Protein AF-0000000080271877 (afdb_homodimer)

InterPro domains:
  IPR003718 OsmC/Ohr conserved domain [PF02566] (37-135)
  IPR015946 K homology domain-like, alpha/beta [G3DSA:3.30.300.20] (6-140)
  IPR036102 OsmC/Ohr superfamily [SSF82784] (14-139)

Radius of gyration: 18.46 Å; Cα contacts (8 Å, |Δi|>4): 666; chains: 2; bounding box: 32×58×40 Å

pLDDT: mean 88.59, std 10.62, range [36.5, 98.06]

Sequence (280 aa):
MINNLTVTADLINDEVKFSAISRDNNNVFINAIQPLGEADGYTPLELFLMSLATCSGMTLVLLLRKMNKNVSGLNVSASGERKETLPKYFKSIHLKFELTSNDVHADDIEKVIKNMEEYSCPIWNMVKNNVDISSEYKINMINNLTVTADLINDEVKFSAISRDNNNVFINAIQPLGEADGYTPLELFLMSLATCSGMTLVLLLRKMNKNVSGLNVSASGERKETLPKYFKSIHLKFELTSNDVHADDIEKVIKNMEEYSCPIWNMVKNNVDISSEYKIN

Foldseek 3Di:
DCPDFDKDWDQDDDLRKIWIDGDPDDTFIEGDPPPSGPRPGHHPLRVLQVLQQVLLVVQLCVQCVVVVFDWPDKDKDKDFDFDPDPPTDGQEMEIEIETEGDPDDPVSSVVSSVCCCVPGRVSNVVCPPVYHYYYDYHYD/DCPDFDKDWDQDDDLRKIWIDGDPDHTFIEGDPPPSGPRPGHHPLRVLQVLQQVLLVVQLCVVCVVVVFDWPDKDKDKDFDFDPDPVTDGQEMEIEIETEGDPDDPVSSVVSNVCCCVPGRVSNVVCPPVYHYYYDYHYD

Nearest PDB structures (foldseek):
  2e8c-assembly1_A  TM=8.638E-01  e=3.156E-13  Aquifex aeolicus VF5
  1ml8-assembly1_A-2  TM=9.125E-01  e=6.614E-12  Escherichia coli
  2onf-assembly1_B  TM=8.782E-01  e=1.299E-10  Thermoplasma acidophilum
  1vla-assembly1_A  TM=8.188E-01  e=2.326E-10  Thermotoga maritima MSB8
  2d7v-assembly1_B  TM=8.467E-01  e=5.918E-09  Vibrio cholerae O1 biovar El Tor str. N16961

Secondary structure (DSSP, 8-state):
---EEEEEEEE-STT--EEEE-TTPPPEEE-PPTTTS---SB-HHHHHHHHHHHHHHHHHHHHHHHTT----EEEEEEEEEE-SSSS-SEEEEEEEEEEE-SS--HHHHHHHHHHIIIII-HHHHHHBTTBEEEEEEEE-/---EEEEEEEE-STT--EEEE-TTPPPEEE-PPTTT----SB-HHHHHHHHHHHHHHHHHHHHHHHTT----EEEEEEEEEE-SSSS-SEEEEEEEEEEE-SS--HHHHHHHHHHIIIII-HHHHHHBTTBEEEEEEEE-

Solvent-accessible surface area (backbone atoms only — not comparable to full-atom values): 14198 Å² total; per-residue (Å²): 126,83,50,62,50,62,28,40,29,32,53,72,51,91,53,50,29,31,44,28,40,45,89,90,46,74,72,45,49,30,16,34,51,74,90,60,20,86,44,63,50,38,34,38,68,52,36,34,41,42,15,41,30,43,36,47,46,43,42,49,52,52,52,40,41,72,71,72,34,55,74,81,37,42,38,25,36,25,36,34,36,44,38,91,50,88,47,60,23,53,51,31,35,42,36,38,38,42,34,30,38,88,67,65,48,70,68,58,55,51,53,49,51,52,42,26,62,74,42,62,17,37,62,56,50,37,24,55,94,56,34,50,72,47,74,50,74,45,79,80,126,85,53,62,48,61,30,40,28,32,53,73,51,90,55,48,28,30,45,28,41,45,90,91,46,75,72,45,49,30,17,33,50,73,89,60,20,84,44,64,52,38,35,37,68,53,36,34,41,42,16,42,30,44,36,47,46,44,42,49,52,52,53,40,40,73,71,73,35,55,76,81,37,40,40,25,36,25,37,33,35,45,40,92,52,88,47,58,22,52,51,30,36,41,36,38,38,41,34,30,37,90,67,66,46,71,69,57,54,50,52,49,53,52,41,26,63,72,41,61,17,36,65,54,49,37,25,56,94,56,33,52,73,46,74,50,76,44,79,78

Organism: NCBI:txid1552

Structure (mmCIF, N/CA/C/O backbone):
data_AF-0000000080271877-model_v1
#
loop_
_entity.id
_entity.type
_entity.pdbx_description
1 polymer 'Osmotically inducible protein OsmC'
#
loop_
_atom_site.group_PDB
_atom_site.id
_atom_site.type_symbol
_atom_site.label_atom_id
_atom_site.label_alt_id
_atom_site.label_comp_id
_atom_site.label_asym_id
_atom_site.label_entity_id
_atom_site.label_seq_id
_atom_site.pdbx_PDB_ins_code
_atom_site.Cartn_x
_atom_site.Cartn_y
_atom_site.Cartn_z
_atom_site.occupancy
_atom_site.B_iso_or_equiv
_atom_site.auth_seq_id
_atom_site.auth_comp_id
_atom_site.auth_asym_id
_atom_site.auth_atom_id
_atom_site.pdbx_PDB_model_num
ATOM 1 N N . MET A 1 1 ? 1.418 15.508 -16.391 1 36.75 1 MET A N 1
ATOM 2 C CA . MET A 1 1 ? 1.776 14.836 -15.148 1 36.75 1 MET A CA 1
ATOM 3 C C . MET A 1 1 ? 1.547 13.328 -15.258 1 36.75 1 MET A C 1
ATOM 5 O O . MET A 1 1 ? 0.529 12.891 -15.797 1 36.75 1 MET A O 1
ATOM 9 N N . ILE A 1 2 ? 2.414 12.453 -15.344 1 47.72 2 ILE A N 1
ATOM 10 C CA . ILE A 1 2 ? 2.406 11.078 -15.82 1 47.72 2 ILE A CA 1
ATOM 11 C C . ILE A 1 2 ? 1.372 10.266 -15.047 1 47.72 2 ILE A C 1
ATOM 13 O O . ILE A 1 2 ? 1.48 10.109 -13.828 1 47.72 2 ILE A O 1
ATOM 17 N N . ASN A 1 3 ? 0.158 10.266 -15.531 1 65.5 3 ASN A N 1
ATOM 18 C CA . ASN A 1 3 ? -1.102 9.734 -15.023 1 65.5 3 ASN A CA 1
ATOM 19 C C . ASN A 1 3 ? -1.024 8.227 -14.797 1 65.5 3 ASN A C 1
ATOM 21 O O . ASN A 1 3 ? -1.943 7.629 -14.234 1 65.5 3 ASN A O 1
ATOM 25 N N . ASN A 1 4 ? 0.179 7.754 -15.344 1 75.69 4 ASN A N 1
ATOM 26 C CA . ASN A 1 4 ? 0.296 6.305 -15.195 1 75.69 4 ASN A CA 1
ATOM 27 C C . ASN A 1 4 ? 1.557 5.922 -14.43 1 75.69 4 ASN A C 1
ATOM 29 O O . ASN A 1 4 ? 2.646 6.41 -14.727 1 75.69 4 ASN A O 1
ATOM 33 N N . LEU A 1 5 ? 1.398 5.203 -13.32 1 85.69 5 LEU A N 1
ATOM 34 C CA . LEU A 1 5 ? 2.523 4.684 -12.547 1 85.69 5 LEU A CA 1
ATOM 35 C C . LEU A 1 5 ? 2.641 3.172 -12.711 1 85.69 5 LEU A C 1
ATOM 37 O O . LEU A 1 5 ? 1.629 2.465 -12.75 1 85.69 5 LEU A O 1
ATOM 41 N N . THR A 1 6 ? 3.895 2.742 -12.938 1 86.56 6 THR A N 1
ATOM 42 C CA . THR A 1 6 ? 4.113 1.306 -13.07 1 86.56 6 THR A CA 1
ATOM 43 C C . THR A 1 6 ? 5.23 0.84 -12.141 1 86.56 6 THR A C 1
ATOM 45 O O . THR A 1 6 ? 6.254 1.514 -12.008 1 86.56 6 THR A O 1
ATOM 48 N N . VAL A 1 7 ? 4.992 -0.339 -11.516 1 90.06 7 VAL A N 1
ATOM 49 C CA . VAL A 1 7 ? 6.016 -0.992 -10.711 1 90.06 7 VAL A CA 1
ATOM 50 C C . VAL A 1 7 ? 6.145 -2.457 -11.125 1 90.06 7 VAL A C 1
ATOM 52 O O . VAL A 1 7 ? 5.25 -3.008 -11.766 1 90.06 7 VAL A O 1
ATOM 55 N N . THR A 1 8 ? 7.289 -2.973 -10.836 1 91.38 8 THR A N 1
ATOM 56 C CA . THR A 1 8 ? 7.516 -4.387 -11.117 1 91.38 8 THR A CA 1
ATOM 57 C C . THR A 1 8 ? 8.078 -5.102 -9.891 1 91.38 8 THR A C 1
ATOM 59 O O . THR A 1 8 ? 8.797 -4.5 -9.094 1 91.38 8 THR A O 1
ATOM 62 N N . ALA A 1 9 ? 7.68 -6.375 -9.766 1 92.56 9 ALA A N 1
ATOM 63 C CA . ALA A 1 9 ? 8.172 -7.242 -8.695 1 92.56 9 ALA A CA 1
ATOM 64 C C . ALA A 1 9 ? 8.555 -8.617 -9.234 1 92.56 9 ALA A C 1
ATOM 66 O O . ALA A 1 9 ? 7.809 -9.211 -10.016 1 92.56 9 ALA A O 1
ATOM 67 N N . ASP A 1 10 ? 9.695 -9.078 -8.844 1 91.12 10 ASP A N 1
ATOM 68 C CA . ASP A 1 10 ? 10.203 -10.367 -9.305 1 91.12 10 ASP A CA 1
ATOM 69 C C . ASP A 1 10 ? 10.383 -11.328 -8.133 1 91.12 10 ASP A C 1
ATOM 71 O O . ASP A 1 10 ? 10.945 -10.961 -7.098 1 91.12 10 ASP A O 1
ATOM 75 N N . LEU A 1 11 ? 9.914 -12.5 -8.32 1 89.44 11 LEU A N 1
ATOM 76 C CA . LEU A 1 11 ? 10.266 -13.586 -7.398 1 89.44 11 LEU A CA 1
ATOM 77 C C . LEU A 1 11 ? 11.75 -13.914 -7.488 1 89.44 11 LEU A C 1
ATOM 79 O O . LEU A 1 11 ? 12.258 -14.227 -8.57 1 89.44 11 LEU A O 1
ATOM 83 N N . ILE A 1 12 ? 12.398 -13.969 -6.387 1 85.44 12 ILE A N 1
ATOM 84 C CA . ILE A 1 12 ? 13.852 -14.062 -6.52 1 85.44 12 ILE A CA 1
ATOM 85 C C . ILE A 1 12 ? 14.359 -15.305 -5.805 1 85.44 12 ILE A C 1
ATOM 87 O O . ILE A 1 12 ? 15.562 -15.578 -5.797 1 85.44 12 ILE A O 1
ATOM 91 N N . ASN A 1 13 ? 13.586 -15.977 -5.137 1 75.62 13 ASN A N 1
ATOM 92 C CA . ASN A 1 13 ? 13.977 -17.25 -4.559 1 75.62 13 ASN A CA 1
ATOM 93 C C . ASN A 1 13 ? 12.781 -18.172 -4.355 1 75.62 13 ASN A C 1
ATOM 95 O O . ASN A 1 13 ? 11.648 -17.812 -4.68 1 75.62 13 ASN A O 1
ATOM 99 N N . ASP A 1 14 ? 13.023 -19.281 -3.795 1 70.38 14 ASP 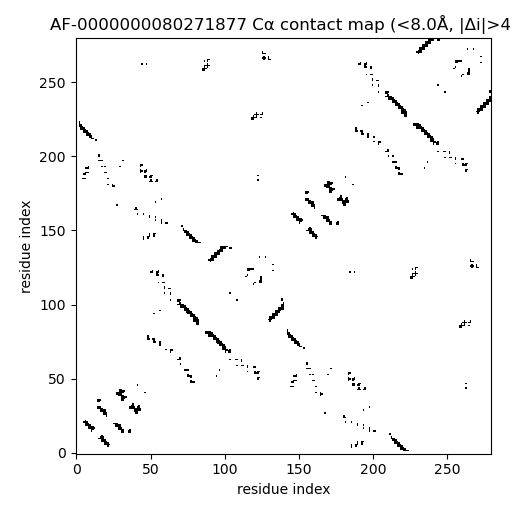A N 1
ATOM 100 C CA . ASP A 1 14 ? 11.977 -20.297 -3.656 1 70.38 14 ASP A CA 1
ATOM 101 C C . ASP A 1 14 ? 11.094 -20 -2.441 1 70.38 14 ASP A C 1
ATOM 103 O O . ASP A 1 14 ? 9.984 -20.516 -2.34 1 70.38 14 ASP A O 1
ATOM 107 N N . GLU A 1 15 ? 11.57 -19.203 -1.538 1 71.19 15 GLU A N 1
ATOM 108 C CA . GLU A 1 15 ? 10.812 -18.938 -0.318 1 71.19 15 GLU A CA 1
ATOM 109 C C . GLU A 1 15 ? 9.758 -17.875 -0.549 1 71.19 15 GLU A C 1
ATOM 111 O O . GLU A 1 15 ? 9.117 -17.406 0.397 1 71.19 15 GLU A O 1
ATOM 116 N N . VAL A 1 16 ? 9.609 -17.375 -1.761 1 79.75 16 VAL A N 1
ATOM 117 C CA . VAL A 1 16 ? 8.602 -16.406 -2.172 1 79.75 16 VAL A CA 1
ATOM 118 C C . VAL A 1 16 ? 9.039 -15 -1.785 1 79.75 16 VAL A C 1
ATOM 120 O O . VAL A 1 16 ? 8.273 -14.242 -1.179 1 79.75 16 VAL A O 1
ATOM 123 N N . LYS A 1 17 ? 10.281 -14.875 -1.878 1 86.44 17 LYS A N 1
ATOM 124 C CA . LYS A 1 17 ? 10.844 -13.539 -1.712 1 86.44 17 LYS A CA 1
ATOM 125 C C . LYS A 1 17 ? 10.781 -12.75 -3.018 1 86.44 17 LYS A C 1
ATOM 127 O O . LYS A 1 17 ? 11.062 -13.289 -4.09 1 86.44 17 LYS A O 1
ATOM 132 N N . PHE A 1 18 ? 10.367 -11.508 -2.883 1 89.62 18 PHE A N 1
ATOM 133 C CA . PHE A 1 18 ? 10.242 -10.656 -4.059 1 89.62 18 PHE A CA 1
ATOM 134 C C . PHE A 1 18 ? 11.211 -9.484 -3.98 1 89.62 18 PHE A C 1
ATOM 136 O O . PHE A 1 18 ? 11.523 -9 -2.889 1 89.62 18 PHE A O 1
ATOM 143 N N . SER A 1 19 ? 11.727 -9.125 -5.105 1 89.5 19 SER A N 1
ATOM 144 C CA . SER A 1 19 ? 12.383 -7.836 -5.297 1 89.5 19 SER A CA 1
ATOM 145 C C . SER A 1 19 ? 11.523 -6.895 -6.133 1 89.5 19 SER A C 1
ATOM 147 O O . SER A 1 19 ? 11.156 -7.219 -7.266 1 89.5 19 SER A O 1
ATOM 149 N N . ALA A 1 20 ? 11.133 -5.773 -5.574 1 87.19 20 ALA A N 1
ATOM 150 C CA . ALA A 1 20 ? 10.266 -4.824 -6.27 1 87.19 20 ALA A CA 1
ATOM 151 C C . ALA A 1 20 ? 11 -3.518 -6.551 1 87.19 20 ALA A C 1
ATOM 153 O O . ALA A 1 20 ? 11.875 -3.105 -5.781 1 87.19 20 ALA A O 1
ATOM 154 N N . ILE A 1 21 ? 10.609 -2.91 -7.738 1 81.75 21 ILE A N 1
ATOM 155 C CA . ILE A 1 21 ? 11.305 -1.688 -8.133 1 81.75 21 ILE A CA 1
ATOM 156 C C . ILE A 1 21 ? 10.344 -0.775 -8.898 1 81.75 21 ILE A C 1
ATOM 158 O O . ILE A 1 21 ? 9.414 -1.249 -9.547 1 81.75 21 ILE A O 1
ATOM 162 N N . SER A 1 22 ? 10.539 0.485 -8.773 1 81.81 22 SER A N 1
ATOM 163 C CA . SER A 1 22 ? 9.914 1.537 -9.57 1 81.81 22 SER A CA 1
ATOM 164 C C . SER A 1 22 ? 10.953 2.555 -10.039 1 81.81 22 SER A C 1
ATOM 166 O O . SER A 1 22 ? 11.797 2.992 -9.266 1 81.81 22 SER A O 1
ATOM 168 N N . ARG A 1 23 ? 10.867 2.896 -11.336 1 79.88 23 ARG A N 1
ATOM 169 C CA . ARG A 1 23 ? 11.797 3.852 -11.938 1 79.88 23 ARG A CA 1
ATOM 170 C C . ARG A 1 23 ? 13.242 3.469 -11.641 1 79.88 23 ARG A C 1
ATOM 172 O O . ARG A 1 23 ? 13.68 2.371 -11.992 1 79.88 23 ARG A O 1
ATOM 179 N N . ASP A 1 24 ? 14.016 4.324 -11.266 1 75.25 24 ASP A N 1
ATOM 180 C CA . ASP A 1 24 ? 15.438 4.074 -11.039 1 75.25 24 ASP A CA 1
ATOM 181 C C . ASP A 1 24 ? 15.75 4.008 -9.547 1 75.25 24 ASP A C 1
ATOM 183 O O . ASP A 1 24 ? 16.906 4.195 -9.141 1 75.25 24 ASP A O 1
ATOM 187 N N . ASN A 1 25 ? 14.75 3.602 -8.727 1 80.88 25 ASN A N 1
ATOM 188 C CA . ASN A 1 25 ? 14.945 3.518 -7.285 1 80.88 25 ASN A CA 1
ATOM 189 C C . ASN A 1 25 ? 15.641 2.219 -6.887 1 80.88 25 ASN A C 1
ATOM 191 O O . ASN A 1 25 ? 15.82 1.328 -7.719 1 80.88 25 ASN A O 1
ATOM 195 N N . ASN A 1 26 ? 16.062 2.203 -5.629 1 79.94 26 ASN A N 1
ATOM 196 C CA . ASN A 1 26 ? 16.625 0.96 -5.109 1 79.94 26 ASN A CA 1
ATOM 197 C C . ASN A 1 26 ? 15.555 -0.112 -4.938 1 79.94 26 ASN A C 1
ATOM 199 O O . ASN A 1 26 ? 14.391 0.204 -4.691 1 79.94 26 ASN A O 1
ATOM 203 N N . ASN A 1 27 ? 16 -1.316 -4.953 1 85.31 27 ASN A N 1
ATOM 204 C CA . ASN A 1 27 ? 15.078 -2.428 -4.762 1 85.31 27 ASN A CA 1
ATOM 205 C C . ASN A 1 27 ? 14.57 -2.492 -3.322 1 85.31 27 ASN A C 1
ATOM 207 O O . ASN A 1 27 ? 15.328 -2.246 -2.381 1 85.31 27 ASN A O 1
ATOM 211 N N . VAL A 1 28 ? 13.352 -2.785 -3.234 1 87.25 28 VAL A N 1
ATOM 212 C CA . VAL A 1 28 ? 12.766 -3.148 -1.949 1 87.25 28 VAL A CA 1
ATOM 213 C C . VAL A 1 28 ? 12.5 -4.652 -1.907 1 87.25 28 VAL A C 1
ATOM 215 O O . VAL A 1 28 ? 11.906 -5.211 -2.834 1 87.25 28 VAL A O 1
ATOM 218 N N . PHE A 1 29 ? 12.969 -5.281 -0.869 1 86.75 29 PHE A N 1
ATOM 219 C CA . PHE A 1 29 ? 12.781 -6.719 -0.736 1 86.75 29 PHE A CA 1
ATOM 220 C C . PHE A 1 29 ? 11.57 -7.027 0.142 1 86.75 29 PHE A C 1
ATOM 222 O O . PHE A 1 29 ? 11.391 -6.41 1.193 1 86.75 29 PHE A O 1
ATOM 229 N N . ILE A 1 30 ? 10.805 -7.93 -0.371 1 87.31 30 ILE A N 1
ATOM 230 C CA . ILE A 1 30 ? 9.562 -8.312 0.292 1 87.31 30 ILE A CA 1
ATOM 231 C C . ILE A 1 30 ? 9.531 -9.82 0.507 1 87.31 30 ILE A C 1
ATOM 233 O O . ILE A 1 30 ? 9.836 -10.594 -0.409 1 87.31 30 ILE A O 1
ATOM 237 N N . ASN A 1 31 ? 9.227 -10.172 1.695 1 82.44 31 ASN A N 1
ATOM 238 C CA . ASN A 1 31 ? 9.234 -11.586 2.045 1 82.44 31 ASN A CA 1
ATOM 239 C C . ASN A 1 31 ? 8.062 -11.953 2.943 1 82.44 31 ASN A C 1
ATOM 241 O O . ASN A 1 31 ? 7.492 -11.086 3.613 1 82.44 31 ASN A O 1
ATOM 245 N N . ALA A 1 32 ? 7.691 -13.156 2.854 1 74.06 32 ALA A N 1
ATOM 246 C CA . ALA A 1 32 ? 6.688 -13.68 3.777 1 74.06 32 ALA A CA 1
ATOM 247 C C . ALA A 1 32 ? 7.285 -13.914 5.164 1 74.06 32 ALA A C 1
ATOM 249 O O . ALA A 1 32 ? 8.508 -13.898 5.328 1 74.06 32 ALA A O 1
ATOM 250 N N . ILE A 1 33 ? 6.348 -13.953 6.137 1 67.56 33 ILE A N 1
ATOM 251 C CA . ILE A 1 33 ? 6.805 -14.273 7.484 1 67.56 33 ILE A CA 1
ATOM 252 C C . ILE A 1 33 ? 6.828 -15.789 7.676 1 67.56 33 ILE A C 1
ATOM 254 O O . ILE A 1 33 ? 6.289 -16.531 6.852 1 67.56 33 ILE A O 1
ATOM 258 N N . GLN A 1 34 ? 7.527 -16.203 8.68 1 64.31 34 GLN A N 1
ATOM 259 C CA . GLN A 1 34 ? 7.492 -17.625 9.023 1 64.31 34 GLN A CA 1
ATOM 260 C C . GLN A 1 34 ? 6.055 -18.109 9.195 1 64.31 34 GLN A C 1
ATOM 262 O O . GLN A 1 34 ? 5.199 -17.375 9.688 1 64.31 34 GLN A O 1
ATOM 267 N N . PRO A 1 35 ? 5.902 -19.266 8.695 1 62.81 35 PRO A N 1
ATOM 268 C CA . PRO A 1 35 ? 6.789 -20.297 8.172 1 62.81 35 PRO A CA 1
ATOM 269 C C . PRO A 1 35 ? 7 -20.203 6.664 1 62.81 35 PRO A C 1
ATOM 271 O O . PRO A 1 35 ? 7.809 -20.953 6.098 1 62.81 35 PRO A O 1
ATOM 274 N N . LEU A 1 36 ? 6.387 -19.344 6.109 1 66.94 36 LEU A N 1
ATOM 275 C CA . LEU A 1 36 ? 6.43 -19.312 4.652 1 66.94 36 LEU A CA 1
ATOM 276 C C . LEU A 1 36 ? 7.719 -18.656 4.16 1 66.94 36 LEU A C 1
ATOM 278 O O . LEU A 1 36 ? 8.172 -18.922 3.047 1 66.94 36 LEU A O 1
ATOM 282 N N . GLY A 1 37 ? 8.305 -17.844 5.105 1 66.88 37 GLY A N 1
ATOM 283 C CA . GLY A 1 37 ? 9.539 -17.141 4.789 1 66.88 37 GLY A CA 1
ATOM 284 C C . GLY A 1 37 ? 10.328 -16.719 6.02 1 66.88 37 GLY A C 1
ATOM 285 O O . GLY A 1 37 ? 9.844 -16.875 7.145 1 66.88 37 GLY A O 1
ATOM 286 N N . GLU A 1 38 ? 11.555 -16.234 5.859 1 68.62 38 GLU A N 1
ATOM 287 C CA . GLU A 1 38 ? 12.461 -15.867 6.949 1 68.62 38 GLU A CA 1
ATOM 288 C C . GLU A 1 38 ? 12.258 -14.414 7.371 1 68.62 38 GLU A C 1
ATOM 290 O O . GLU A 1 38 ? 13.094 -13.844 8.078 1 68.62 38 GLU A O 1
ATOM 295 N N . ALA A 1 39 ? 11.227 -13.883 6.926 1 65.19 39 ALA A N 1
ATOM 296 C CA . ALA A 1 39 ? 10.875 -12.508 7.273 1 65.19 39 ALA A CA 1
ATOM 297 C C . ALA A 1 39 ? 12.023 -11.555 6.957 1 65.19 39 ALA A C 1
ATOM 299 O O . ALA A 1 39 ? 12.258 -10.586 7.688 1 65.19 39 ALA A O 1
ATOM 300 N N . ASP A 1 40 ? 12.844 -11.914 5.977 1 76.81 40 ASP A N 1
ATOM 301 C CA . ASP A 1 40 ? 13.891 -11.016 5.5 1 76.81 40 ASP A CA 1
ATOM 302 C C . ASP A 1 40 ? 13.312 -9.961 4.555 1 76.81 40 ASP A C 1
ATOM 304 O O . ASP A 1 40 ? 12.953 -10.273 3.416 1 76.81 40 ASP A O 1
ATOM 308 N N . GLY A 1 41 ? 13.141 -8.789 5.113 1 81.56 41 GLY A N 1
ATOM 309 C CA . GLY A 1 41 ? 12.555 -7.695 4.352 1 81.56 41 GLY A CA 1
ATOM 310 C C . GLY A 1 41 ? 11.172 -7.309 4.84 1 81.56 41 GLY A C 1
ATOM 311 O O . GLY A 1 41 ? 10.805 -7.598 5.98 1 81.56 41 GLY A O 1
ATOM 312 N N . TYR A 1 42 ? 10.484 -6.609 3.99 1 88.56 42 TYR A N 1
ATOM 313 C CA . TYR A 1 42 ? 9.133 -6.176 4.328 1 88.56 42 TYR A CA 1
ATOM 314 C C . TYR A 1 42 ? 8.102 -7.219 3.896 1 88.56 42 TYR A C 1
ATOM 316 O O . TYR A 1 42 ? 8.344 -7.984 2.959 1 88.56 42 TYR A O 1
ATOM 324 N N . THR A 1 43 ? 7.062 -7.344 4.582 1 88.56 43 THR A N 1
ATOM 325 C CA . THR A 1 43 ? 5.887 -8.023 4.039 1 88.56 43 THR A CA 1
ATOM 326 C C . THR A 1 43 ? 5.047 -7.059 3.203 1 88.56 43 THR A C 1
ATOM 328 O O . THR A 1 43 ? 5.152 -5.84 3.357 1 88.56 43 THR A O 1
ATOM 331 N N . PRO A 1 44 ? 4.277 -7.617 2.305 1 92.06 44 PRO A N 1
ATOM 332 C CA . PRO A 1 44 ? 3.41 -6.734 1.521 1 92.06 44 PRO A CA 1
ATOM 333 C C . PRO A 1 44 ? 2.521 -5.855 2.395 1 92.06 44 PRO A C 1
ATOM 335 O O . PRO A 1 44 ? 2.314 -4.676 2.084 1 92.06 44 PRO A O 1
ATOM 338 N N . LEU A 1 45 ? 2.043 -6.371 3.492 1 91.19 45 LEU A N 1
ATOM 339 C CA . LEU A 1 45 ? 1.159 -5.629 4.383 1 91.19 45 LEU A CA 1
ATOM 340 C C . LEU A 1 45 ? 1.918 -4.512 5.094 1 91.19 45 LEU A C 1
ATOM 342 O O . LEU A 1 45 ? 1.364 -3.439 5.344 1 91.19 45 LEU A O 1
ATOM 346 N N . GLU A 1 46 ? 3.137 -4.727 5.422 1 90.69 46 GLU A N 1
ATOM 347 C CA . GLU A 1 46 ? 3.975 -3.664 5.969 1 90.69 46 GLU A CA 1
ATOM 348 C C . GLU A 1 46 ? 4.18 -2.541 4.957 1 90.69 46 GLU A C 1
ATOM 350 O O . GLU A 1 46 ? 4.133 -1.361 5.312 1 90.69 46 GLU A O 1
ATOM 355 N N . LEU A 1 47 ? 4.48 -2.914 3.711 1 92.81 47 LEU A N 1
ATOM 356 C CA . LEU A 1 47 ? 4.637 -1.921 2.652 1 92.81 47 LEU A CA 1
ATOM 357 C C . LEU A 1 47 ? 3.357 -1.11 2.475 1 92.81 47 LEU A C 1
ATOM 359 O O . LEU A 1 47 ? 3.41 0.102 2.258 1 92.81 47 LEU A O 1
ATOM 363 N N . PHE A 1 48 ? 2.266 -1.765 2.586 1 94.06 48 PHE A N 1
ATOM 364 C CA . PHE A 1 48 ? 0.98 -1.081 2.496 1 94.06 48 PHE A CA 1
ATOM 365 C C . PHE A 1 48 ? 0.834 -0.053 3.611 1 94.06 48 PHE A C 1
ATOM 367 O O . PHE A 1 48 ? 0.488 1.103 3.357 1 94.06 48 PHE A O 1
ATOM 374 N N . LEU A 1 49 ? 1.067 -0.479 4.824 1 94.56 49 LEU A N 1
ATOM 375 C CA . LEU A 1 49 ? 0.979 0.436 5.957 1 94.56 49 LEU A CA 1
ATOM 376 C C . LEU A 1 49 ? 1.929 1.615 5.777 1 94.56 49 LEU A C 1
ATOM 378 O O . LEU A 1 49 ? 1.585 2.752 6.113 1 94.56 49 LEU A O 1
ATOM 382 N N . MET A 1 50 ? 3.123 1.353 5.281 1 94 50 MET A N 1
ATOM 383 C CA . MET A 1 50 ? 4.09 2.42 5.039 1 94 50 MET A CA 1
ATOM 384 C C . MET A 1 50 ? 3.568 3.396 3.99 1 94 50 MET A C 1
ATOM 386 O O . MET A 1 50 ? 3.746 4.609 4.121 1 94 50 MET A O 1
ATOM 390 N N . SER A 1 51 ? 2.992 2.818 2.928 1 95 51 SER A N 1
ATOM 391 C CA . SER A 1 51 ? 2.406 3.662 1.891 1 95 51 SER A CA 1
ATOM 392 C C . SER A 1 51 ? 1.318 4.56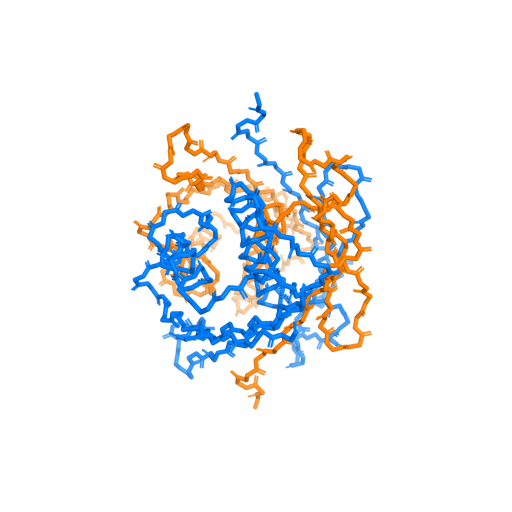2 2.461 1 95 51 SER A C 1
ATOM 394 O O . SER A 1 51 ? 1.282 5.762 2.172 1 95 51 SER A O 1
ATOM 396 N N . LEU A 1 52 ? 0.46 4.031 3.297 1 95.81 52 LEU A N 1
ATOM 397 C CA . LEU A 1 52 ? -0.614 4.797 3.918 1 95.81 52 LEU A CA 1
ATOM 398 C C . LEU A 1 52 ? -0.053 5.852 4.867 1 95.81 52 LEU A C 1
ATOM 400 O O . LEU A 1 52 ? -0.483 7.008 4.844 1 95.81 52 LEU A O 1
ATOM 404 N N . ALA A 1 53 ? 0.877 5.449 5.707 1 94.88 53 ALA A N 1
ATOM 405 C CA . ALA A 1 53 ? 1.48 6.363 6.672 1 94.88 53 ALA A CA 1
ATOM 406 C C . ALA A 1 53 ? 2.117 7.562 5.973 1 94.88 53 ALA A C 1
ATOM 408 O O . ALA A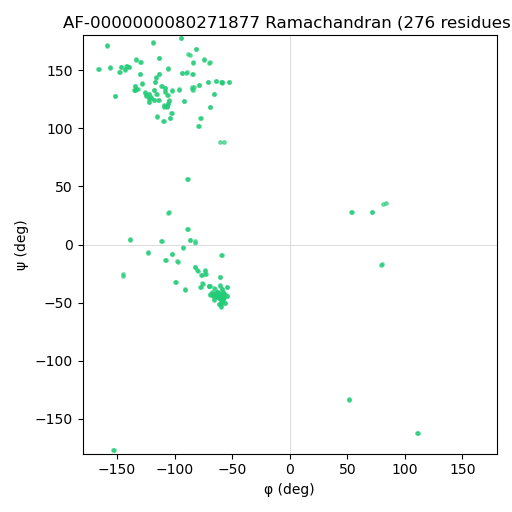 1 53 ? 1.901 8.711 6.371 1 94.88 53 ALA A O 1
ATOM 409 N N . THR A 1 54 ? 2.844 7.312 4.938 1 93.62 54 THR A N 1
ATOM 410 C CA . THR A 1 54 ? 3.564 8.391 4.277 1 93.62 54 THR A CA 1
ATOM 411 C C . THR A 1 54 ? 2.621 9.219 3.408 1 93.62 54 THR A C 1
ATOM 413 O O . THR A 1 54 ? 2.799 10.43 3.27 1 93.62 54 THR A O 1
ATOM 416 N N . CYS A 1 55 ? 1.663 8.594 2.777 1 94.06 55 CYS A N 1
ATOM 417 C CA . CYS A 1 55 ? 0.669 9.336 2.01 1 94.06 55 CYS A CA 1
ATOM 418 C C . CYS A 1 55 ? -0.091 10.312 2.9 1 94.06 55 CYS A C 1
ATOM 420 O O . CYS A 1 55 ? -0.24 11.484 2.555 1 94.06 55 CYS A O 1
ATOM 422 N N . SER A 1 56 ? -0.584 9.773 4.004 1 95.19 56 SER A N 1
ATOM 423 C CA . SER A 1 56 ? -1.327 10.617 4.934 1 95.19 56 SER A CA 1
ATOM 424 C C . SER A 1 56 ? -0.434 11.695 5.531 1 95.19 56 SER A C 1
ATOM 426 O O . SER A 1 56 ? -0.851 12.852 5.668 1 95.19 56 SER A O 1
ATOM 428 N N . GLY A 1 57 ? 0.766 11.336 5.926 1 94.62 57 GLY A N 1
ATOM 429 C CA . GLY A 1 57 ? 1.707 12.312 6.445 1 94.62 57 GLY A CA 1
ATOM 430 C C . GLY A 1 57 ? 2.031 13.414 5.457 1 94.62 57 GLY A C 1
ATOM 431 O O . GLY A 1 57 ? 2.006 14.594 5.801 1 94.62 57 GLY A O 1
ATOM 432 N N . MET A 1 58 ? 2.336 13.008 4.277 1 92.69 58 MET A N 1
ATOM 433 C CA . MET A 1 58 ? 2.662 13.961 3.227 1 92.69 58 MET A CA 1
ATOM 434 C C . MET A 1 58 ? 1.482 14.891 2.953 1 92.69 58 MET A C 1
ATOM 436 O O . MET A 1 58 ? 1.656 16.109 2.844 1 92.69 58 MET A O 1
ATOM 440 N N . THR A 1 59 ? 0.36 14.375 2.832 1 93.56 59 THR A N 1
ATOM 441 C CA . THR A 1 59 ? -0.845 15.156 2.592 1 93.56 59 THR A CA 1
ATOM 442 C C . THR A 1 59 ? -1.09 16.141 3.736 1 93.56 59 THR A C 1
ATOM 444 O O . THR A 1 59 ? -1.415 17.297 3.504 1 93.56 59 THR A O 1
ATOM 447 N N . LEU A 1 60 ? -0.937 15.633 4.914 1 95.31 60 LEU A N 1
ATOM 448 C CA . LEU A 1 60 ? -1.119 16.469 6.09 1 95.31 60 LEU A CA 1
ATOM 449 C C . LEU A 1 60 ? -0.197 17.688 6.039 1 95.31 60 LEU A C 1
ATOM 451 O O . LEU A 1 60 ? -0.647 18.828 6.215 1 95.31 60 LEU A O 1
ATOM 455 N N . VAL A 1 61 ? 1.073 17.469 5.789 1 93.88 61 VAL A N 1
ATOM 456 C CA . VAL A 1 61 ? 2.07 18.547 5.758 1 93.88 61 VAL A CA 1
ATOM 457 C C . VAL A 1 61 ? 1.736 19.531 4.648 1 93.88 61 VAL A C 1
ATOM 459 O O . VAL A 1 61 ? 1.736 20.75 4.871 1 93.88 61 VAL A O 1
ATOM 462 N N . LEU A 1 62 ? 1.395 19 3.5 1 92.19 62 LEU A N 1
ATOM 463 C CA . LEU A 1 62 ? 1.132 19.859 2.344 1 92.19 62 LEU A CA 1
ATOM 464 C C . LEU A 1 62 ? -0.101 20.719 2.576 1 92.19 62 LEU A C 1
ATOM 466 O O . LEU A 1 62 ? -0.096 21.906 2.258 1 92.19 62 LEU A O 1
ATOM 470 N N . LEU A 1 63 ? -1.134 20.172 3.098 1 94.31 63 LEU A N 1
ATOM 471 C CA . LEU A 1 63 ? -2.359 20.922 3.334 1 94.31 63 LEU A CA 1
ATOM 472 C C . LEU A 1 63 ? -2.148 21.969 4.418 1 94.31 63 LEU A C 1
ATOM 474 O O . LEU A 1 63 ? -2.639 23.094 4.305 1 94.31 63 LEU A O 1
ATOM 478 N N . LEU A 1 64 ? -1.451 21.641 5.461 1 95.81 64 LEU A N 1
ATOM 479 C CA . LEU A 1 64 ? -1.163 22.609 6.508 1 95.81 64 LEU A CA 1
ATOM 480 C C . LEU A 1 64 ? -0.331 23.766 5.961 1 95.81 64 LEU A C 1
ATOM 482 O O . LEU A 1 64 ? -0.577 24.938 6.297 1 95.81 64 LEU A O 1
ATOM 486 N N . ARG A 1 65 ? 0.613 23.391 5.145 1 93.06 65 ARG A N 1
ATOM 487 C CA . ARG A 1 65 ? 1.437 24.422 4.527 1 93.06 65 ARG A CA 1
ATOM 488 C C . ARG A 1 65 ? 0.608 25.297 3.59 1 93.06 65 ARG A C 1
ATOM 490 O O . ARG A 1 65 ? 0.824 26.5 3.51 1 93.06 65 ARG A O 1
ATOM 497 N N . LYS A 1 66 ? -0.248 24.719 2.938 1 93.62 66 LYS A N 1
ATOM 498 C CA . LYS A 1 66 ? -1.173 25.469 2.094 1 93.62 66 LYS A CA 1
ATOM 499 C C . LYS A 1 66 ? -2.006 26.453 2.922 1 93.62 66 LYS A C 1
ATOM 501 O O . LYS A 1 66 ? -2.406 27.5 2.43 1 93.62 66 LYS A O 1
ATOM 506 N N . MET A 1 67 ? -2.227 26.156 4.137 1 95.69 67 MET A N 1
ATOM 507 C CA . MET A 1 67 ? -2.945 27 5.078 1 95.69 67 MET A CA 1
ATOM 508 C C . MET A 1 67 ? -1.996 28 5.75 1 95.69 67 MET A C 1
ATOM 510 O O . MET A 1 67 ? -2.352 28.625 6.75 1 95.69 67 MET A O 1
ATOM 514 N N . ASN A 1 68 ? -0.708 27.953 5.273 1 96.19 68 ASN A N 1
ATOM 515 C CA . ASN A 1 68 ? 0.331 28.859 5.742 1 96.19 68 ASN A CA 1
ATOM 516 C C . ASN A 1 68 ? 0.771 28.531 7.164 1 96.19 68 ASN A C 1
ATOM 518 O O . ASN A 1 68 ? 1.055 29.422 7.961 1 96.19 68 ASN A O 1
ATOM 522 N N . LYS A 1 69 ? 0.631 27.281 7.488 1 96.12 69 LYS A N 1
ATOM 523 C CA . LYS A 1 69 ? 1.13 26.828 8.781 1 96.12 69 LYS A CA 1
ATOM 524 C C . LYS A 1 69 ? 2.549 26.281 8.664 1 96.12 69 LYS A C 1
ATOM 526 O O . LYS A 1 69 ? 2.906 25.688 7.641 1 96.12 69 LYS A O 1
ATOM 531 N N . ASN A 1 70 ? 3.277 26.484 9.75 1 93.75 70 ASN A N 1
ATOM 532 C CA . ASN A 1 70 ? 4.648 25.984 9.797 1 93.75 70 ASN A CA 1
ATOM 533 C C . ASN A 1 70 ? 4.715 24.578 10.398 1 93.75 70 ASN A C 1
ATOM 535 O O . ASN A 1 70 ? 4.273 24.375 11.531 1 93.75 70 ASN A O 1
ATOM 539 N N . VAL A 1 71 ? 5.297 23.609 9.641 1 93.5 71 VAL A N 1
ATOM 540 C CA . VAL A 1 71 ? 5.516 22.25 10.109 1 93.5 71 VAL A CA 1
ATOM 541 C C . VAL A 1 71 ? 7.012 21.969 10.195 1 93.5 71 VAL A C 1
ATOM 543 O O . VAL A 1 71 ? 7.691 21.844 9.172 1 93.5 71 VAL A O 1
ATOM 546 N N . SER A 1 72 ? 7.504 21.844 11.391 1 92.88 72 SER A N 1
ATOM 547 C CA . SER A 1 72 ? 8.938 21.625 11.555 1 92.88 72 SER A CA 1
ATOM 548 C C . SER A 1 72 ? 9.266 20.156 11.734 1 92.88 72 SER A C 1
ATOM 550 O O . SER A 1 72 ? 10.43 19.75 11.648 1 92.88 72 SER A O 1
ATOM 552 N N . GLY A 1 73 ? 8.258 19.375 12.023 1 93 73 GLY A N 1
ATOM 553 C CA . GLY A 1 73 ? 8.445 17.953 12.172 1 93 73 GLY A CA 1
ATOM 554 C C . GLY A 1 73 ? 7.148 17.172 12.172 1 93 73 GLY A C 1
ATOM 555 O O . GLY A 1 73 ? 6.117 17.672 12.633 1 93 73 GLY A O 1
ATOM 556 N N . LEU A 1 74 ? 7.266 15.945 11.703 1 94.94 74 LEU A N 1
ATOM 557 C CA . LEU A 1 74 ? 6.113 15.055 11.719 1 94.94 74 LEU A CA 1
ATOM 558 C C . LEU A 1 74 ? 6.559 13.594 11.812 1 94.94 74 LEU A C 1
ATOM 560 O O . LEU A 1 74 ? 7.453 13.164 11.086 1 94.94 74 LEU A O 1
ATOM 564 N N . ASN A 1 75 ? 6.031 12.938 12.711 1 94.31 75 ASN A N 1
ATOM 565 C CA . ASN A 1 75 ? 6.117 11.484 12.82 1 94.31 75 ASN A CA 1
ATOM 566 C C . ASN A 1 75 ? 4.742 10.828 12.672 1 94.31 75 ASN A C 1
ATOM 568 O O . ASN A 1 75 ? 3.766 11.289 13.258 1 94.31 75 ASN A O 1
ATOM 572 N N . VAL A 1 76 ? 4.648 9.852 11.82 1 95.19 76 VAL A N 1
ATOM 573 C CA . VAL A 1 76 ? 3.396 9.133 11.609 1 95.19 76 VAL A CA 1
ATOM 574 C C . VAL A 1 76 ? 3.594 7.652 11.922 1 95.19 76 VAL A C 1
ATOM 576 O O . VAL A 1 76 ? 4.539 7.031 11.438 1 95.19 76 VAL A O 1
ATOM 579 N N . SER A 1 77 ? 2.811 7.137 12.742 1 95.06 77 SER A N 1
ATOM 580 C CA . SER A 1 77 ? 2.75 5.695 12.977 1 95.06 77 SER A CA 1
ATOM 581 C C . SER A 1 77 ? 1.44 5.105 12.461 1 95.06 77 SER A C 1
ATOM 583 O O . SER A 1 77 ? 0.379 5.715 12.609 1 95.06 77 SER A O 1
ATOM 585 N N . ALA A 1 78 ? 1.52 3.994 11.812 1 95.5 78 ALA A N 1
ATOM 586 C CA . ALA A 1 78 ? 0.354 3.244 11.352 1 95.5 78 ALA A CA 1
ATOM 587 C C . ALA A 1 78 ? 0.357 1.825 11.914 1 95.5 78 ALA A C 1
ATOM 589 O O . ALA A 1 78 ? 1.347 1.101 11.789 1 95.5 78 ALA A O 1
ATOM 590 N N . SER A 1 79 ? -0.697 1.464 12.547 1 93.81 79 SER A N 1
ATOM 591 C CA . SER A 1 79 ? -0.882 0.124 13.094 1 93.81 79 SER A CA 1
ATOM 592 C C . SER A 1 79 ? -2.135 -0.537 12.531 1 93.81 79 SER A C 1
ATOM 594 O O . SER A 1 79 ? -3.215 0.056 12.539 1 93.81 79 SER A O 1
ATOM 596 N N . GLY A 1 80 ? -1.955 -1.781 12.031 1 93.62 80 GLY A N 1
ATOM 597 C CA . GLY A 1 80 ? -3.074 -2.508 11.453 1 93.62 80 GLY A CA 1
ATOM 598 C C . GLY A 1 80 ? -3.414 -3.779 12.203 1 93.62 80 GLY A C 1
ATOM 599 O O . GLY A 1 80 ? -2.52 -4.48 12.68 1 93.62 80 GLY A O 1
ATOM 600 N N . GLU A 1 81 ? -4.656 -3.998 12.328 1 90.81 81 GLU A N 1
ATOM 601 C CA . GLU A 1 81 ? -5.164 -5.242 12.898 1 90.81 81 GLU A CA 1
ATOM 602 C C . GLU A 1 81 ? -5.746 -6.148 11.82 1 90.81 81 GLU A C 1
ATOM 604 O O . GLU A 1 81 ? -6.723 -5.789 11.164 1 90.81 81 GLU A O 1
ATOM 609 N N . ARG A 1 82 ? -5.191 -7.34 11.719 1 86.25 82 ARG A N 1
ATOM 610 C CA . ARG A 1 82 ? -5.637 -8.281 10.695 1 86.25 82 ARG A CA 1
ATOM 611 C C . ARG A 1 82 ? -6.859 -9.062 11.164 1 86.25 82 ARG A C 1
ATOM 613 O O . ARG A 1 82 ? -6.996 -9.359 12.352 1 86.25 82 ARG A O 1
ATOM 620 N N . LYS A 1 83 ? -7.707 -9.383 10.25 1 83.62 83 LYS A N 1
ATOM 621 C CA . LYS A 1 83 ? -8.812 -10.289 10.539 1 83.62 83 LYS A CA 1
ATOM 622 C C . LYS A 1 83 ? -8.305 -11.68 10.898 1 83.62 83 LYS A C 1
ATOM 624 O O . LYS A 1 83 ? -7.285 -12.133 10.367 1 83.62 83 LYS A O 1
ATOM 629 N N . GLU A 1 84 ? -8.898 -12.281 11.812 1 75.38 84 GLU A N 1
ATOM 630 C CA . GLU A 1 84 ? -8.547 -13.641 12.195 1 75.38 84 GLU A CA 1
ATOM 631 C C . GLU A 1 84 ? -9.086 -14.656 11.195 1 75.38 84 GLU A C 1
ATOM 633 O O . GLU A 1 84 ? -8.57 -15.773 11.094 1 75.38 84 GLU A O 1
ATOM 638 N N . THR A 1 85 ? -10.164 -14.234 10.539 1 71 85 THR A N 1
ATOM 639 C CA . THR A 1 85 ? -10.812 -15.125 9.586 1 71 85 THR A CA 1
ATOM 640 C C . THR A 1 85 ? -10.508 -14.688 8.148 1 71 85 THR A C 1
ATOM 642 O O . THR A 1 85 ? -10.125 -13.547 7.91 1 71 85 THR A O 1
ATOM 645 N N . LEU A 1 86 ? -10.492 -15.586 7.184 1 68.38 86 LEU A N 1
ATOM 646 C CA . LEU A 1 86 ? -10.281 -15.273 5.773 1 68.38 86 LEU A CA 1
ATOM 647 C C . LEU A 1 86 ? -11.359 -14.312 5.266 1 68.38 86 LEU A C 1
ATOM 649 O O . LEU A 1 86 ? -12.508 -14.375 5.699 1 68.38 86 LEU A O 1
ATOM 653 N N . PRO A 1 87 ? -11.141 -13.336 4.469 1 71.88 87 PRO A N 1
ATOM 654 C CA . PRO A 1 87 ? -9.797 -12.969 4.012 1 71.88 87 PRO A CA 1
ATOM 655 C C . PRO A 1 87 ? -9.016 -12.172 5.055 1 71.88 87 PRO A C 1
ATOM 657 O O . PRO A 1 87 ? -9.562 -11.25 5.672 1 71.88 87 PRO A O 1
ATOM 660 N N . LYS A 1 88 ? -7.797 -12.453 5.242 1 76.5 88 LYS A N 1
ATOM 661 C CA . LYS A 1 88 ? -7.027 -11.945 6.371 1 76.5 88 LYS A CA 1
ATOM 662 C C . LYS A 1 88 ? -6.379 -10.609 6.039 1 76.5 88 LYS A C 1
ATOM 664 O O . LYS A 1 88 ? -5.16 -10.453 6.145 1 76.5 88 LYS A O 1
ATOM 669 N N . TYR A 1 89 ? -7.293 -9.734 5.664 1 86.94 89 TYR A N 1
ATOM 670 C CA . TYR A 1 89 ? -6.793 -8.383 5.473 1 86.94 89 TYR A CA 1
ATOM 671 C C . TYR A 1 89 ? -6.988 -7.543 6.73 1 86.94 89 TYR A C 1
ATOM 673 O O . TYR A 1 89 ? -7.453 -8.047 7.754 1 86.94 89 TYR A O 1
ATOM 681 N N . PHE A 1 90 ? -6.531 -6.27 6.711 1 91.69 90 PHE A N 1
ATOM 682 C CA . PHE A 1 90 ? -6.691 -5.391 7.859 1 91.69 90 PHE A CA 1
ATOM 683 C C . PHE A 1 90 ? -8.156 -5.027 8.062 1 91.69 90 PHE A C 1
ATOM 685 O O . PHE A 1 90 ? -8.789 -4.449 7.176 1 91.69 90 PHE A O 1
ATOM 692 N N . LYS A 1 91 ? -8.711 -5.387 9.18 1 90.88 91 LYS A N 1
ATOM 693 C CA . LYS A 1 91 ? -10.055 -4.93 9.523 1 90.88 91 LYS A CA 1
ATOM 694 C C . LYS A 1 91 ? -10.039 -3.469 9.961 1 90.88 91 LYS A C 1
ATOM 696 O O . LYS A 1 91 ? -11.016 -2.744 9.75 1 90.88 91 LYS A O 1
ATOM 701 N N . SER A 1 92 ? -8.938 -3.146 10.609 1 95.19 92 SER A N 1
ATOM 702 C CA . SER A 1 92 ? -8.805 -1.772 11.078 1 95.19 92 SER A CA 1
ATOM 703 C C . SER A 1 92 ? -7.355 -1.305 11.039 1 95.19 92 SER A C 1
ATOM 705 O O . SER A 1 92 ? -6.434 -2.117 11.141 1 95.19 92 SER A O 1
ATOM 707 N N . ILE A 1 93 ? -7.133 -0.001 10.891 1 96.19 93 ILE A N 1
ATOM 708 C CA . ILE A 1 93 ? -5.828 0.651 10.938 1 96.19 93 ILE A CA 1
ATOM 709 C C . ILE A 1 93 ? -5.91 1.909 11.797 1 96.19 93 ILE A C 1
ATOM 711 O O . ILE A 1 93 ? -6.879 2.666 11.711 1 96.19 93 ILE A O 1
ATOM 715 N N . HIS A 1 94 ? -4.977 2.107 12.609 1 97 94 HIS A N 1
ATOM 716 C CA . HIS A 1 94 ? -4.906 3.307 13.438 1 97 94 HIS A CA 1
ATOM 717 C C . HIS A 1 94 ? -3.703 4.164 13.055 1 97 94 HIS A C 1
ATOM 719 O O . HIS A 1 94 ? -2.572 3.676 13.016 1 97 94 HIS A O 1
ATOM 725 N N . LEU A 1 95 ? -3.951 5.387 12.742 1 96.88 95 LEU A N 1
ATOM 726 C CA . LEU A 1 95 ? -2.906 6.352 12.414 1 96.88 95 LEU A CA 1
ATOM 727 C C . LEU A 1 95 ? -2.648 7.289 13.586 1 96.88 95 LEU A C 1
ATOM 729 O O . LEU A 1 95 ? -3.59 7.812 14.195 1 96.88 95 LEU A O 1
ATOM 733 N N . LYS A 1 96 ? -1.404 7.465 13.898 1 97.06 96 LYS A N 1
ATOM 734 C CA . LYS A 1 96 ? -0.983 8.445 14.891 1 97.06 96 LYS A CA 1
ATOM 735 C C . LYS A 1 96 ? -0.083 9.508 14.273 1 97.06 96 LYS A C 1
ATOM 737 O O . LYS A 1 96 ? 0.976 9.195 13.727 1 97.06 96 LYS A O 1
ATOM 742 N N . PHE A 1 97 ? -0.478 10.734 14.43 1 97.12 97 PHE A N 1
ATOM 743 C CA . PHE A 1 97 ? 0.286 11.867 13.922 1 97.12 97 PHE A CA 1
ATOM 744 C C . PHE A 1 97 ? 0.919 12.648 15.062 1 97.12 97 PHE A C 1
ATOM 746 O O . PHE A 1 97 ? 0.216 13.164 15.938 1 97.12 97 PHE A O 1
ATOM 753 N N . GLU A 1 98 ? 2.166 12.734 15.094 1 96.88 98 GLU A N 1
ATOM 754 C CA . GLU A 1 98 ? 2.891 13.602 16.016 1 96.88 98 GLU A CA 1
ATOM 755 C C . GLU A 1 98 ? 3.543 14.766 15.281 1 96.88 98 GLU A C 1
ATOM 757 O O . GLU A 1 98 ? 4.605 14.609 14.672 1 96.88 98 GLU A O 1
ATOM 762 N N . LEU A 1 99 ? 3.004 15.922 15.43 1 96.5 99 LEU A N 1
ATOM 763 C CA . LEU A 1 99 ? 3.359 17.109 14.656 1 96.5 99 LEU A CA 1
ATOM 764 C C . LEU A 1 99 ? 4.137 18.109 15.516 1 96.5 99 LEU A C 1
ATOM 766 O O . LEU A 1 99 ? 3.791 18.328 16.672 1 96.5 99 LEU A O 1
ATOM 770 N N . THR A 1 100 ? 5.219 18.578 15.008 1 95.38 100 THR A N 1
ATOM 771 C CA . THR A 1 100 ? 5.938 19.703 15.609 1 95.38 100 THR A CA 1
ATOM 772 C C . THR A 1 100 ? 5.676 21 14.844 1 95.38 100 THR A C 1
ATOM 774 O O . THR A 1 100 ? 6.062 21.109 13.672 1 95.38 100 THR A O 1
ATOM 777 N N . SER A 1 101 ? 5.02 21.875 15.477 1 95.75 101 SER A N 1
ATOM 778 C CA . SER A 1 101 ? 4.656 23.141 14.867 1 95.75 101 SER A CA 1
ATOM 779 C C . SER A 1 101 ? 4.422 24.219 15.93 1 95.75 101 SER A C 1
ATOM 781 O O . SER A 1 101 ? 3.994 23.906 17.047 1 95.75 101 SER A O 1
ATOM 783 N N . ASN A 1 102 ? 4.652 25.438 15.539 1 95.81 102 ASN A N 1
ATOM 784 C CA . ASN A 1 102 ? 4.453 26.547 16.469 1 95.81 102 ASN A CA 1
ATOM 785 C C . ASN A 1 102 ? 3.139 27.281 16.203 1 95.81 102 ASN A C 1
ATOM 787 O O . ASN A 1 102 ? 2.715 28.109 17 1 95.81 102 ASN A O 1
ATOM 791 N N . ASP A 1 103 ? 2.494 26.969 15.164 1 96.81 103 ASP A N 1
ATOM 792 C CA . ASP A 1 103 ? 1.329 27.781 14.836 1 96.81 103 ASP A CA 1
ATOM 793 C C . ASP A 1 103 ? 0.167 26.906 14.359 1 96.81 103 ASP A C 1
ATOM 795 O O . ASP A 1 103 ? -0.839 27.422 13.867 1 96.81 103 ASP A O 1
ATOM 799 N N . VAL A 1 104 ? 0.299 25.625 14.383 1 96.88 104 VAL A N 1
ATOM 800 C CA . VAL A 1 104 ? -0.823 24.719 14.133 1 96.88 104 VAL A CA 1
ATOM 801 C C . VAL A 1 104 ? -1.614 24.5 15.422 1 96.88 104 VAL A C 1
ATOM 803 O O . VAL A 1 104 ? -1.032 24.266 16.484 1 96.88 104 VAL A O 1
ATOM 806 N N . HIS A 1 105 ? -2.879 24.609 15.32 1 97.06 105 HIS A N 1
ATOM 807 C CA . HIS A 1 105 ? -3.768 24.359 16.453 1 97.06 105 HIS A CA 1
ATOM 808 C C . HIS A 1 105 ? -4.711 23.203 16.156 1 97.06 105 HIS A C 1
ATOM 810 O O . HIS A 1 105 ? -4.711 22.656 15.047 1 97.06 105 HIS A O 1
ATOM 816 N N . ALA A 1 106 ? -5.449 22.828 17.172 1 96.75 106 ALA A N 1
ATOM 817 C CA . ALA A 1 106 ? -6.309 21.656 17.078 1 96.75 106 ALA A CA 1
ATOM 818 C C . ALA A 1 106 ? -7.285 21.766 15.914 1 96.75 106 ALA A C 1
ATOM 820 O O . ALA A 1 106 ? -7.465 20.812 15.156 1 96.75 106 ALA A O 1
ATOM 821 N N . ASP A 1 107 ? -7.812 22.875 15.766 1 97.31 107 ASP A N 1
ATOM 822 C CA . ASP A 1 107 ? -8.797 23.062 14.703 1 97.31 107 ASP A CA 1
ATOM 823 C C . ASP A 1 107 ? -8.164 22.859 13.328 1 97.31 107 ASP A C 1
ATOM 825 O O . ASP A 1 107 ? -8.805 22.328 12.422 1 97.31 107 ASP A O 1
ATOM 829 N N . ASP A 1 108 ? -6.98 23.344 13.141 1 97.44 108 ASP A N 1
ATOM 830 C CA . ASP A 1 108 ? -6.281 23.234 11.867 1 97.44 108 ASP A CA 1
ATOM 831 C C . ASP A 1 108 ? -6.078 21.766 11.484 1 97.44 108 ASP A C 1
ATOM 833 O O . ASP A 1 108 ? -6.445 21.344 10.391 1 97.44 108 ASP A O 1
ATOM 837 N N . ILE A 1 109 ? -5.492 21.031 12.43 1 97.44 109 ILE A N 1
ATOM 838 C CA . ILE A 1 109 ? -5.117 19.656 12.125 1 97.44 109 ILE A CA 1
ATOM 839 C C . ILE A 1 109 ? -6.375 18.797 11.984 1 97.44 109 ILE A C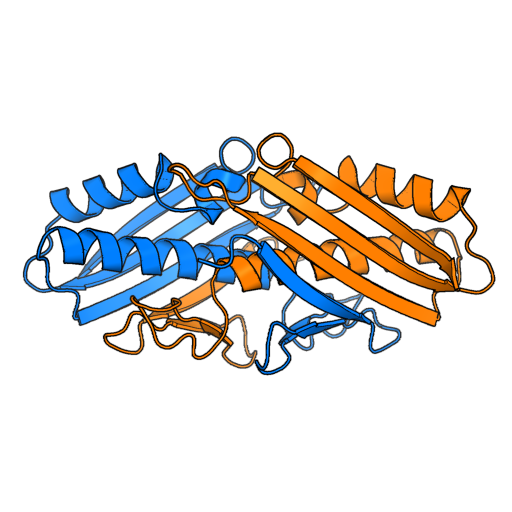 1
ATOM 841 O O . ILE A 1 109 ? -6.418 17.875 11.156 1 97.44 109 ILE A O 1
ATOM 845 N N . GLU A 1 110 ? -7.375 19.062 12.742 1 97.56 110 GLU A N 1
ATOM 846 C CA . GLU A 1 110 ? -8.625 18.297 12.648 1 97.56 110 GLU A CA 1
ATOM 847 C C . GLU A 1 110 ? -9.297 18.531 11.305 1 97.56 110 GLU A C 1
ATOM 849 O O . GLU A 1 110 ? -9.828 17.578 10.703 1 97.56 110 GLU A O 1
ATOM 854 N N . LYS A 1 111 ? -9.312 19.703 10.883 1 97.12 111 LYS A N 1
ATOM 855 C CA . LYS A 1 111 ? -9.867 20.031 9.57 1 97.12 111 LYS A CA 1
ATOM 856 C C . LYS A 1 111 ? -9.125 19.281 8.469 1 97.12 111 LYS A C 1
ATOM 858 O O . LYS A 1 111 ? -9.75 18.734 7.551 1 97.12 111 LYS A O 1
ATOM 863 N N . VAL A 1 112 ? -7.871 19.25 8.523 1 97.19 112 VAL A N 1
ATOM 864 C CA . VAL A 1 112 ? -7.039 18.625 7.508 1 97.19 112 VAL A CA 1
ATOM 865 C C . VAL A 1 112 ? -7.266 17.109 7.527 1 97.19 112 VAL A C 1
ATOM 867 O O . VAL A 1 112 ? -7.414 16.484 6.477 1 97.19 112 VAL A O 1
ATOM 870 N N . ILE A 1 113 ? -7.309 16.516 8.719 1 97.12 113 ILE A N 1
ATOM 871 C CA . ILE A 1 113 ? -7.52 15.086 8.859 1 97.12 113 ILE A CA 1
ATOM 872 C C . ILE A 1 113 ? -8.875 14.703 8.258 1 97.12 113 ILE A C 1
ATOM 874 O O . ILE A 1 113 ? -8.992 13.703 7.555 1 97.12 113 ILE A O 1
ATOM 878 N N . LYS A 1 114 ? -9.844 15.516 8.531 1 96 114 LYS A N 1
ATOM 879 C CA . LYS A 1 114 ? -11.164 15.273 7.957 1 96 114 LYS A CA 1
ATOM 880 C C . LYS A 1 114 ? -11.117 15.336 6.434 1 96 114 LYS A C 1
ATOM 882 O O . LYS A 1 114 ? -11.734 14.516 5.754 1 96 114 LYS A O 1
ATOM 887 N N . ASN A 1 115 ? -10.453 16.281 5.945 1 95.19 115 ASN A N 1
ATOM 888 C CA . ASN A 1 115 ? -10.289 16.422 4.504 1 95.19 115 ASN A CA 1
ATOM 889 C C . ASN A 1 115 ? -9.617 15.195 3.893 1 95.19 115 ASN A C 1
ATOM 891 O O . ASN A 1 115 ? -10.047 14.711 2.844 1 95.19 115 ASN A O 1
ATOM 895 N N . MET A 1 116 ? -8.586 14.727 4.543 1 93.44 116 MET A N 1
ATOM 896 C CA . MET A 1 116 ? -7.844 13.555 4.078 1 93.44 116 MET A CA 1
ATOM 897 C C . MET A 1 116 ? -8.742 12.328 4.02 1 93.44 116 MET A C 1
ATOM 899 O O . MET A 1 116 ? -8.727 11.586 3.037 1 93.44 116 MET A O 1
ATOM 903 N N . GLU A 1 117 ? -9.484 12.172 5.023 1 91.38 117 GLU A N 1
ATOM 904 C CA . GLU A 1 117 ? -10.422 11.062 5.078 1 91.38 117 GLU A CA 1
ATOM 905 C C . GLU A 1 117 ? -11.43 11.133 3.934 1 91.38 117 GLU A C 1
ATOM 907 O O . GLU A 1 117 ? -11.781 10.109 3.342 1 91.38 117 GLU A O 1
ATOM 912 N N . GLU A 1 118 ? -11.789 12.336 3.598 1 89.12 118 GLU A N 1
ATOM 913 C CA . GLU A 1 118 ? -12.883 12.492 2.648 1 89.12 118 GLU A CA 1
ATOM 914 C C . GLU A 1 118 ? -12.367 12.555 1.214 1 89.12 118 GLU A C 1
ATOM 916 O O . GLU A 1 118 ? -12.969 11.977 0.306 1 89.12 118 GLU A O 1
ATOM 921 N N . TYR A 1 119 ? -11.125 13.305 1.099 1 87.06 119 TYR A N 1
ATOM 922 C CA . TYR A 1 119 ? -10.867 13.602 -0.305 1 87.06 119 TYR A CA 1
ATOM 923 C C . TYR A 1 119 ? -9.375 13.555 -0.603 1 87.06 119 TYR A C 1
ATOM 925 O O . TYR A 1 119 ? -8.969 13.219 -1.719 1 87.06 119 TYR A O 1
ATOM 933 N N . SER A 1 120 ? -8.539 13.805 0.343 1 90.94 120 SER A N 1
ATOM 934 C CA . SER A 1 120 ? -7.238 14.328 -0.067 1 90.94 120 SER A CA 1
ATOM 935 C C . SER A 1 120 ? -6.145 13.281 0.112 1 90.94 120 SER A C 1
ATOM 937 O O . SER A 1 120 ? -5.012 13.477 -0.335 1 90.94 120 SER A O 1
ATOM 939 N N . CYS A 1 121 ? -6.352 12.312 0.734 1 92.56 121 CYS A N 1
ATOM 940 C CA . CYS A 1 121 ? -5.355 11.25 0.818 1 92.56 121 CYS A CA 1
ATOM 941 C C . CYS A 1 121 ? -5.746 10.07 -0.064 1 92.56 121 CYS A C 1
ATOM 943 O O . CYS A 1 121 ? -6.645 9.305 0.281 1 92.56 121 CYS A O 1
ATOM 945 N N . PRO A 1 122 ? -5.043 9.891 -1.108 1 93.06 122 PRO A N 1
ATOM 946 C CA . PRO A 1 122 ? -5.406 8.875 -2.1 1 93.06 122 PRO A CA 1
A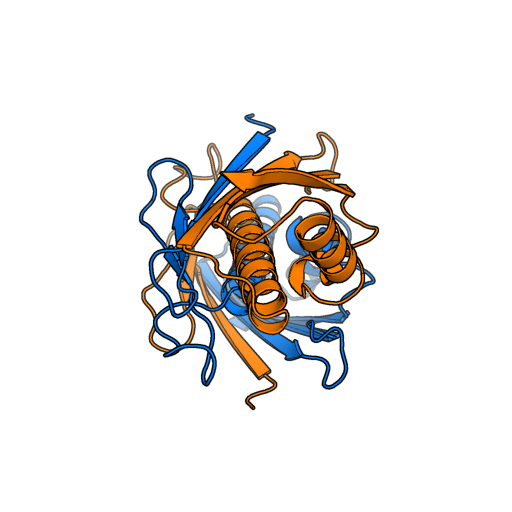TOM 947 C C . PRO A 1 122 ? -5.488 7.473 -1.502 1 93.06 122 PRO A C 1
ATOM 949 O O . PRO A 1 122 ? -6.473 6.762 -1.723 1 93.06 122 PRO A O 1
ATOM 952 N N . ILE A 1 123 ? -4.531 7.059 -0.733 1 94.81 123 ILE A N 1
ATOM 953 C CA . ILE A 1 123 ? -4.496 5.688 -0.237 1 94.81 123 ILE A CA 1
ATOM 954 C C . ILE A 1 123 ? -5.625 5.477 0.771 1 94.81 123 ILE A C 1
ATOM 956 O O . ILE A 1 123 ? -6.316 4.453 0.731 1 94.81 123 ILE A O 1
ATOM 960 N N . TRP A 1 124 ? -5.82 6.457 1.658 1 94.81 124 TRP A N 1
ATOM 961 C CA . TRP A 1 124 ? -6.953 6.402 2.576 1 94.81 124 TRP A CA 1
ATOM 962 C C . TRP A 1 124 ? -8.266 6.227 1.813 1 94.81 124 TRP A C 1
ATOM 964 O O . TRP A 1 124 ? -9.062 5.344 2.135 1 94.81 124 TRP A O 1
ATOM 974 N N . ASN A 1 125 ? -8.453 6.949 0.746 1 93.06 125 ASN A N 1
ATOM 975 C CA . ASN A 1 125 ? -9.703 6.953 0 1 93.06 125 ASN A CA 1
ATOM 976 C C . ASN A 1 125 ? -9.883 5.664 -0.799 1 93.06 125 ASN A C 1
ATOM 978 O O . ASN A 1 125 ? -11.016 5.242 -1.057 1 93.06 125 ASN A O 1
ATOM 982 N N . MET A 1 126 ? -8.82 5.027 -1.137 1 94.19 126 MET A N 1
ATOM 983 C CA . MET A 1 126 ? -8.906 3.773 -1.879 1 94.19 126 MET A CA 1
ATOM 984 C C . MET A 1 126 ? -9.383 2.641 -0.979 1 94.19 126 MET A C 1
ATOM 986 O O . MET A 1 126 ? -9.914 1.64 -1.463 1 94.19 126 MET A O 1
ATOM 990 N N . VAL A 1 127 ? -9.203 2.768 0.319 1 95.38 127 VAL A N 1
ATOM 991 C CA . VAL A 1 127 ? -9.555 1.645 1.183 1 95.38 127 VAL A CA 1
ATOM 992 C C . VAL A 1 127 ? -10.781 2.002 2.023 1 95.38 127 VAL A C 1
ATOM 994 O O . VAL A 1 127 ? -11.25 1.189 2.824 1 95.38 127 VAL A O 1
ATOM 997 N N . LYS A 1 128 ? -11.258 3.129 1.763 1 92.75 128 LYS A N 1
ATOM 998 C CA . LYS A 1 128 ? -12.398 3.611 2.533 1 92.75 128 LYS A CA 1
ATOM 999 C C . LYS A 1 128 ? -13.586 2.664 2.404 1 92.75 128 LYS A C 1
ATOM 1001 O O . LYS A 1 128 ? -13.875 2.166 1.313 1 92.75 128 LYS A O 1
ATOM 1006 N N . ASN A 1 129 ? -14.336 2.416 3.555 1 91.81 129 ASN A N 1
ATOM 1007 C CA . ASN A 1 129 ? -15.516 1.555 3.645 1 91.81 129 ASN A CA 1
ATOM 1008 C C . ASN A 1 129 ? -15.125 0.082 3.73 1 91.81 129 ASN A C 1
ATOM 1010 O O . ASN A 1 129 ? -15.953 -0.765 4.07 1 91.81 129 ASN A O 1
ATOM 1014 N N . ASN A 1 130 ? -13.922 -0.326 3.396 1 93.19 130 ASN A N 1
ATOM 1015 C CA . ASN A 1 130 ? -13.453 -1.7 3.533 1 93.19 130 ASN A CA 1
ATOM 1016 C C . ASN A 1 130 ? -12.609 -1.882 4.793 1 93.19 130 ASN A C 1
ATOM 1018 O O . ASN A 1 130 ? -12.57 -2.975 5.363 1 93.19 130 ASN A O 1
ATOM 1022 N N . VAL A 1 131 ? -11.914 -0.817 5.145 1 95.12 131 VAL A N 1
ATOM 1023 C CA . VAL A 1 131 ? -11.039 -0.799 6.309 1 95.12 131 VAL A CA 1
ATOM 1024 C C . VAL A 1 131 ? -11.43 0.354 7.23 1 95.12 131 VAL A C 1
ATOM 1026 O O . VAL A 1 131 ? -11.609 1.485 6.773 1 95.12 131 VAL A O 1
ATOM 1029 N N . ASP A 1 132 ? -11.625 0.05 8.461 1 96.06 132 ASP A N 1
ATOM 1030 C CA . ASP A 1 132 ? -11.891 1.104 9.43 1 96.06 132 ASP A CA 1
ATOM 1031 C C . ASP A 1 132 ? -10.602 1.827 9.82 1 96.06 132 ASP A C 1
ATOM 1033 O O . ASP A 1 132 ? -9.766 1.276 10.547 1 96.06 132 ASP A O 1
ATOM 1037 N N . ILE A 1 133 ? -10.461 3.07 9.359 1 96.75 133 ILE A N 1
ATOM 1038 C CA . ILE A 1 133 ? -9.266 3.83 9.695 1 96.75 133 ILE A CA 1
ATOM 1039 C C . ILE A 1 133 ? -9.594 4.875 10.758 1 96.75 133 ILE A C 1
ATOM 1041 O O . ILE A 1 133 ? -10.547 5.645 10.609 1 96.75 133 ILE A O 1
ATOM 1045 N N . SER A 1 134 ? -8.914 4.82 11.789 1 97.31 134 SER A N 1
ATOM 1046 C CA . SER A 1 134 ? -8.992 5.84 12.828 1 97.31 134 SER A CA 1
ATOM 1047 C C . SER A 1 134 ? -7.68 6.613 12.945 1 97.31 134 SER A C 1
ATOM 1049 O O . SER A 1 134 ? -6.648 6.18 12.422 1 97.31 134 SER A O 1
ATOM 1051 N N . SER A 1 135 ? -7.773 7.805 13.562 1 97.31 135 SER A N 1
ATOM 1052 C CA . SER A 1 135 ? -6.555 8.602 13.688 1 97.31 135 SER A CA 1
ATOM 1053 C C . SER A 1 135 ? -6.516 9.344 15.016 1 97.31 135 SER A C 1
ATOM 1055 O O . SER A 1 135 ? -7.555 9.57 15.641 1 97.31 135 SER A O 1
ATOM 1057 N N . GLU A 1 136 ? -5.402 9.578 15.477 1 97.94 136 GLU A N 1
ATOM 1058 C CA . GLU A 1 136 ? -5.117 10.484 16.594 1 97.94 136 GLU A CA 1
ATOM 1059 C C . GLU A 1 136 ? -3.943 11.398 16.266 1 97.94 136 GLU A C 1
ATOM 1061 O O . GLU A 1 136 ? -3.191 11.141 15.32 1 97.94 136 GLU A O 1
ATOM 1066 N N . TYR A 1 137 ? -3.855 12.547 17 1 98.06 137 TYR A N 1
ATOM 1067 C CA . TYR A 1 137 ? -2.764 13.477 16.734 1 98.06 137 TYR A CA 1
ATOM 1068 C C . TYR A 1 137 ? -2.246 14.086 18.031 1 98.06 137 TYR A C 1
ATOM 1070 O O . TYR A 1 137 ? -2.934 14.055 19.062 1 98.06 137 TYR A O 1
ATOM 1078 N N . LYS A 1 138 ? -1.077 14.461 18.016 1 97.62 138 LYS A N 1
ATOM 1079 C CA . LYS A 1 138 ? -0.417 15.258 19.047 1 97.62 138 LYS A CA 1
ATOM 1080 C C . LYS A 1 138 ? 0.385 16.406 18.422 1 97.62 138 LYS A C 1
ATOM 1082 O O . LYS A 1 138 ? 1.097 16.203 17.438 1 97.62 138 LYS A O 1
ATOM 1087 N N . ILE A 1 139 ? 0.234 17.562 18.969 1 96.5 139 ILE A N 1
ATOM 1088 C CA . ILE A 1 139 ? 0.999 18.703 18.5 1 96.5 139 ILE A CA 1
ATOM 1089 C C . ILE A 1 139 ? 2.047 19.078 19.547 1 96.5 139 ILE A C 1
ATOM 1091 O O . ILE A 1 139 ? 1.72 19.266 20.734 1 96.5 139 ILE A O 1
ATOM 1095 N N . ASN A 1 140 ? 3.174 19.047 19.219 1 90.5 140 ASN A N 1
ATOM 1096 C CA . ASN A 1 140 ? 4.281 19.453 20.062 1 90.5 140 ASN A CA 1
ATOM 1097 C C . ASN A 1 140 ? 4.754 20.875 19.719 1 90.5 140 ASN A C 1
ATOM 1099 O O . ASN A 1 140 ? 4.684 21.297 18.562 1 90.5 140 ASN A O 1
ATOM 1103 N N . MET B 1 1 ? 0.358 -15.609 16.234 1 36.5 1 MET B N 1
ATOM 1104 C CA . MET B 1 1 ? 0.836 -14.953 15.023 1 36.5 1 MET B CA 1
ATOM 1105 C C . MET B 1 1 ? 0.58 -13.453 15.086 1 36.5 1 MET B C 1
ATOM 1107 O O . MET B 1 1 ? -0.491 -13.016 15.508 1 36.5 1 MET B O 1
ATOM 1111 N N . ILE B 1 2 ? 1.418 -12.547 15.195 1 47.59 2 ILE B N 1
ATOM 1112 C CA . ILE B 1 2 ? 1.357 -11.164 15.672 1 47.59 2 ILE B CA 1
ATOM 1113 C C . ILE B 1 2 ? 0.384 -10.367 14.805 1 47.59 2 ILE B C 1
ATOM 1115 O O . ILE B 1 2 ? 0.594 -10.219 13.602 1 47.59 2 ILE B O 1
ATOM 1119 N N . ASN B 1 3 ? -0.869 -10.375 15.18 1 65.44 3 ASN B N 1
ATOM 1120 C CA . ASN B 1 3 ? -2.088 -9.852 14.57 1 65.44 3 ASN B CA 1
ATOM 1121 C C . ASN B 1 3 ? -2.006 -8.352 14.344 1 65.44 3 ASN B C 1
ATOM 1123 O O . ASN B 1 3 ? -2.875 -7.766 13.688 1 65.44 3 ASN B O 1
ATOM 1127 N N . ASN B 1 4 ? -0.869 -7.848 14.977 1 75.06 4 ASN B N 1
ATOM 1128 C CA . ASN B 1 4 ? -0.757 -6.398 14.836 1 75.06 4 ASN B CA 1
ATOM 1129 C C . ASN B 1 4 ? 0.555 -6.004 14.164 1 75.06 4 ASN B C 1
ATOM 1131 O O . ASN B 1 4 ? 1.623 -6.48 14.555 1 75.06 4 ASN B O 1
ATOM 1135 N N . LEU B 1 5 ? 0.469 -5.289 13.062 1 85.56 5 LEU B N 1
ATOM 1136 C CA . LEU B 1 5 ? 1.643 -4.754 12.375 1 85.56 5 LEU B CA 1
ATOM 1137 C C . LEU B 1 5 ? 1.731 -3.244 12.555 1 85.56 5 LEU B C 1
ATOM 1139 O O . LEU B 1 5 ? 0.713 -2.549 12.516 1 85.56 5 LEU B O 1
ATOM 1143 N N . THR B 1 6 ? 2.957 -2.789 12.875 1 85.81 6 THR B N 1
ATOM 1144 C CA . THR B 1 6 ? 3.15 -1.352 13.023 1 85.81 6 THR B CA 1
ATOM 1145 C C . THR B 1 6 ? 4.332 -0.874 12.188 1 85.81 6 THR B C 1
ATOM 1147 O O . THR B 1 6 ? 5.371 -1.534 12.133 1 85.81 6 THR B O 1
ATOM 1150 N N . VAL B 1 7 ? 4.129 0.294 11.531 1 89.5 7 VAL B N 1
ATOM 1151 C CA . VAL B 1 7 ? 5.207 0.959 10.805 1 89.5 7 VAL B CA 1
ATOM 1152 C C . VAL B 1 7 ? 5.285 2.426 11.227 1 89.5 7 VAL B C 1
ATOM 1154 O O . VAL B 1 7 ? 4.336 2.965 11.797 1 89.5 7 VAL B O 1
ATOM 1157 N N . THR B 1 8 ? 6.438 2.967 11.023 1 90.69 8 THR B N 1
ATOM 1158 C CA . THR B 1 8 ? 6.621 4.383 11.32 1 90.69 8 THR B CA 1
ATOM 1159 C C . THR B 1 8 ? 7.266 5.102 10.141 1 90.69 8 THR B C 1
ATOM 1161 O O . THR B 1 8 ? 8.047 4.508 9.398 1 90.69 8 THR B O 1
ATOM 1164 N N . ALA B 1 9 ? 6.871 6.363 9.984 1 92.31 9 ALA B N 1
ATOM 1165 C CA . ALA B 1 9 ? 7.434 7.234 8.961 1 92.31 9 ALA B CA 1
ATOM 1166 C C . ALA B 1 9 ? 7.762 8.609 9.523 1 92.31 9 ALA B C 1
ATOM 1168 O O . ALA B 1 9 ? 6.953 9.203 10.25 1 92.31 9 ALA B O 1
ATOM 1169 N N . ASP B 1 10 ? 8.93 9.094 9.219 1 90.75 10 ASP B N 1
ATOM 1170 C CA . ASP B 1 10 ? 9.383 10.391 9.711 1 90.75 10 ASP B CA 1
ATOM 1171 C C . ASP B 1 10 ? 9.641 11.359 8.562 1 90.75 10 ASP B C 1
ATOM 1173 O O . ASP B 1 10 ? 10.273 11 7.566 1 90.75 10 ASP B O 1
ATOM 1177 N N . LEU B 1 11 ? 9.148 12.516 8.711 1 89.19 11 LEU B N 1
ATOM 1178 C CA . LEU B 1 11 ? 9.547 13.602 7.82 1 89.19 11 LEU B CA 1
ATOM 1179 C C . LEU B 1 11 ? 11.023 13.953 8.016 1 89.19 11 LEU B C 1
ATOM 1181 O O . LEU B 1 11 ? 11.445 14.258 9.133 1 89.19 11 LEU B O 1
ATOM 1185 N N . ILE B 1 12 ? 11.766 14.023 6.977 1 84.94 12 ILE B N 1
ATOM 1186 C CA . ILE B 1 12 ? 13.195 14.125 7.219 1 84.94 12 ILE B CA 1
ATOM 1187 C C . ILE B 1 12 ? 13.742 15.383 6.543 1 84.94 12 ILE B C 1
ATOM 1189 O O . ILE B 1 12 ? 14.945 15.664 6.625 1 84.94 12 ILE B O 1
ATOM 1193 N N . ASN B 1 13 ? 13.023 16.047 5.809 1 74.5 13 ASN B N 1
ATOM 1194 C CA . ASN B 1 13 ? 13.453 17.328 5.258 1 74.5 13 ASN B CA 1
ATOM 1195 C C . ASN B 1 13 ? 12.266 18.234 4.973 1 74.5 13 ASN B C 1
ATOM 1197 O O . ASN B 1 13 ? 11.117 17.859 5.227 1 74.5 13 ASN B O 1
ATOM 1201 N N . ASP B 1 14 ? 12.539 19.344 4.43 1 68.62 14 ASP B N 1
ATOM 1202 C CA . ASP B 1 14 ? 11.5 20.344 4.219 1 68.62 14 ASP B CA 1
ATOM 1203 C C . ASP B 1 14 ? 10.703 20.047 2.953 1 68.62 14 ASP B C 1
ATOM 1205 O O . ASP B 1 14 ? 9.586 20.547 2.785 1 68.62 14 ASP B O 1
ATOM 1209 N N . GLU B 1 15 ? 11.242 19.25 2.068 1 69.81 15 GLU B N 1
ATOM 1210 C CA . GLU B 1 15 ? 10.562 19 0.8 1 69.81 15 GLU B CA 1
ATOM 1211 C C . GLU B 1 15 ? 9.484 17.922 0.958 1 69.81 15 GLU B C 1
ATOM 1213 O O . GLU B 1 15 ? 8.859 17.516 -0.024 1 69.81 15 GLU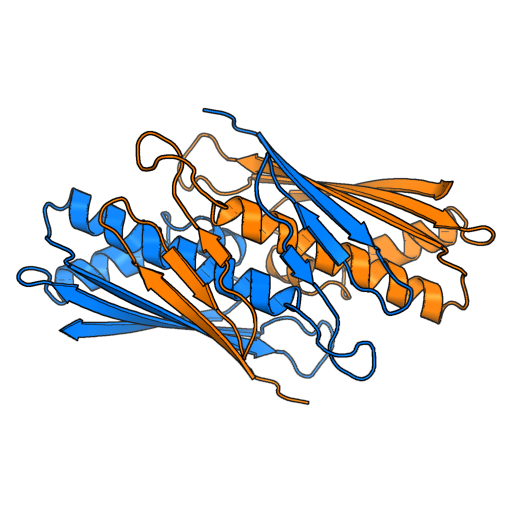 B O 1
ATOM 1218 N N . VAL B 1 16 ? 9.289 17.391 2.146 1 79 16 VAL B N 1
ATOM 1219 C CA . VAL B 1 16 ? 8.258 16.422 2.48 1 79 16 VAL B CA 1
ATOM 1220 C C . VAL B 1 16 ? 8.734 15.016 2.119 1 79 16 VAL B C 1
ATOM 1222 O O . VAL B 1 16 ? 8.031 14.266 1.444 1 79 16 VAL B O 1
ATOM 1225 N N . LYS B 1 17 ? 9.961 14.898 2.324 1 86.19 17 LYS B N 1
ATOM 1226 C CA . LYS B 1 17 ? 10.547 13.57 2.199 1 86.19 17 LYS B CA 1
ATOM 1227 C C . LYS B 1 17 ? 10.398 12.773 3.494 1 86.19 17 LYS B C 1
ATOM 1229 O O . LYS B 1 17 ? 10.594 13.312 4.586 1 86.19 17 LYS B O 1
ATOM 1234 N N . PHE B 1 18 ? 10.008 11.539 3.326 1 89.38 18 PHE B N 1
ATOM 1235 C CA . PHE B 1 18 ? 9.812 10.68 4.488 1 89.38 18 PHE B CA 1
ATOM 1236 C C . PHE B 1 18 ? 10.789 9.516 4.48 1 89.38 18 PHE B C 1
ATOM 1238 O O . PHE B 1 18 ? 11.195 9.039 3.414 1 89.38 18 PHE B O 1
ATOM 1245 N N . SER B 1 19 ? 11.227 9.172 5.641 1 89 19 SER B N 1
ATOM 1246 C CA . SER B 1 19 ? 11.883 7.883 5.875 1 89 19 SER B CA 1
ATOM 1247 C C . SER B 1 19 ? 10.969 6.934 6.645 1 89 19 SER B C 1
ATOM 1249 O O . SER B 1 19 ? 10.523 7.254 7.75 1 89 19 SER B O 1
ATOM 1251 N N . ALA B 1 20 ? 10.633 5.816 6.066 1 86.75 20 ALA B N 1
ATOM 1252 C CA . ALA B 1 20 ? 9.734 4.859 6.699 1 86.75 20 ALA B CA 1
ATOM 1253 C C . ALA B 1 20 ? 10.461 3.561 7.031 1 86.75 20 ALA B C 1
ATOM 1255 O O . ALA B 1 20 ? 11.383 3.16 6.324 1 86.75 20 ALA B O 1
ATOM 1256 N N . ILE B 1 21 ? 9.992 2.949 8.188 1 81.62 21 ILE B N 1
ATOM 1257 C CA . ILE B 1 21 ? 10.672 1.733 8.625 1 81.62 21 ILE B CA 1
ATOM 1258 C C . ILE B 1 21 ? 9.672 0.807 9.312 1 81.62 21 ILE B C 1
ATOM 1260 O O . ILE B 1 21 ? 8.688 1.269 9.898 1 81.62 21 ILE B O 1
ATOM 1264 N N . SER B 1 22 ? 9.883 -0.46 9.195 1 81.44 22 SER B N 1
ATOM 1265 C CA . SER B 1 22 ? 9.227 -1.521 9.945 1 81.44 22 SER B CA 1
ATOM 1266 C C . SER B 1 22 ? 10.234 -2.525 10.5 1 81.44 22 SER B C 1
ATOM 1268 O O . SER B 1 22 ? 11.148 -2.947 9.781 1 81.44 22 SER B O 1
ATOM 1270 N N . ARG B 1 23 ? 10.062 -2.863 11.789 1 79.44 23 ARG B N 1
ATOM 1271 C CA . ARG B 1 23 ? 10.953 -3.805 12.461 1 79.44 23 ARG B CA 1
ATOM 1272 C C . ARG B 1 23 ? 12.414 -3.406 12.266 1 79.44 23 ARG B C 1
ATOM 1274 O O . ARG B 1 23 ? 12.82 -2.311 12.656 1 79.44 23 ARG B O 1
ATOM 1281 N N . ASP B 1 24 ? 13.219 -4.254 11.938 1 74.38 24 ASP B N 1
ATOM 1282 C CA . ASP B 1 24 ? 14.648 -3.988 11.812 1 74.38 24 ASP B CA 1
ATOM 1283 C C . ASP B 1 24 ? 15.07 -3.918 10.352 1 74.38 24 ASP B C 1
ATOM 1285 O O . ASP B 1 24 ? 16.25 -4.082 10.023 1 74.38 24 ASP B O 1
ATOM 1289 N N . ASN B 1 25 ? 14.109 -3.529 9.469 1 80.25 25 ASN B N 1
ATOM 1290 C CA . ASN B 1 25 ? 14.406 -3.449 8.039 1 80.25 25 ASN B CA 1
ATOM 1291 C C . ASN B 1 25 ? 15.109 -2.141 7.688 1 80.25 25 ASN B C 1
ATOM 1293 O O . ASN B 1 25 ? 15.219 -1.245 8.531 1 80.25 25 ASN B O 1
ATOM 1297 N N . ASN B 1 26 ? 15.633 -2.105 6.461 1 79.44 26 ASN B N 1
ATOM 1298 C CA . ASN B 1 26 ? 16.219 -0.859 5.98 1 79.44 26 ASN B CA 1
ATOM 1299 C C . ASN B 1 26 ? 15.148 0.204 5.734 1 79.44 26 ASN B C 1
ATOM 1301 O O . ASN B 1 26 ? 14.008 -0.122 5.41 1 79.44 26 ASN B O 1
ATOM 1305 N N . ASN B 1 27 ? 15.578 1.409 5.773 1 84.94 27 ASN B N 1
ATOM 1306 C CA . ASN B 1 27 ? 14.664 2.514 5.52 1 84.94 27 ASN B CA 1
ATOM 1307 C C . ASN B 1 27 ? 14.258 2.578 4.051 1 84.94 27 ASN B C 1
ATOM 1309 O O . ASN B 1 27 ? 15.078 2.346 3.164 1 84.94 27 ASN B O 1
ATOM 1313 N N . VAL B 1 28 ? 13.055 2.857 3.879 1 86.94 28 VAL B N 1
ATOM 1314 C CA . VAL B 1 28 ? 12.555 3.215 2.557 1 86.94 28 VAL B CA 1
ATOM 1315 C C . VAL B 1 28 ? 12.281 4.719 2.494 1 86.94 28 VAL B C 1
ATOM 1317 O O . VAL B 1 28 ? 11.625 5.273 3.377 1 86.94 28 VAL B O 1
ATOM 1320 N N . PHE B 1 29 ? 12.82 5.359 1.494 1 86.38 29 PHE B N 1
ATOM 1321 C CA . PHE B 1 29 ? 12.625 6.797 1.346 1 86.38 29 PHE B CA 1
ATOM 1322 C C . PHE B 1 29 ? 11.484 7.094 0.382 1 86.38 29 PHE B C 1
ATOM 1324 O O . PHE B 1 29 ? 11.391 6.48 -0.684 1 86.38 29 PHE B O 1
ATOM 1331 N N . ILE B 1 30 ? 10.672 7.977 0.842 1 87 30 ILE B N 1
ATOM 1332 C CA . ILE B 1 30 ? 9.477 8.344 0.091 1 87 30 ILE B CA 1
ATOM 1333 C C . ILE B 1 30 ? 9.445 9.859 -0.124 1 87 30 ILE B C 1
ATOM 1335 O O . ILE B 1 30 ? 9.656 10.625 0.814 1 87 30 ILE B O 1
ATOM 1339 N N . ASN B 1 31 ? 9.219 10.219 -1.332 1 81.62 31 ASN B N 1
ATOM 1340 C CA . ASN B 1 31 ? 9.242 11.633 -1.681 1 81.62 31 ASN B CA 1
ATOM 1341 C C . ASN B 1 31 ? 8.125 11.984 -2.662 1 81.62 31 ASN B C 1
ATOM 1343 O O . ASN B 1 31 ? 7.621 11.117 -3.373 1 81.62 31 ASN B O 1
ATOM 1347 N N . ALA B 1 32 ? 7.746 13.18 -2.594 1 73.56 32 ALA B N 1
ATOM 1348 C CA . ALA B 1 32 ? 6.805 13.688 -3.59 1 73.56 32 ALA B CA 1
ATOM 1349 C C . ALA B 1 32 ? 7.496 13.922 -4.93 1 73.56 32 ALA B C 1
ATOM 1351 O O . ALA B 1 32 ? 8.727 13.93 -5.004 1 73.56 32 ALA B O 1
ATOM 1352 N N . ILE B 1 33 ? 6.637 13.961 -5.957 1 67.31 33 ILE B N 1
ATOM 1353 C CA . ILE B 1 33 ? 7.188 14.281 -7.27 1 67.31 33 ILE B CA 1
ATOM 1354 C C . ILE B 1 33 ? 7.195 15.797 -7.469 1 67.31 33 ILE B C 1
ATOM 1356 O O . ILE B 1 33 ? 6.59 16.531 -6.688 1 67.31 33 ILE B O 1
ATOM 1360 N N . GLN B 1 34 ? 7.949 16.219 -8.43 1 63.91 34 GLN B N 1
ATOM 1361 C CA . GLN B 1 34 ? 7.906 17.625 -8.789 1 63.91 34 GLN B CA 1
ATOM 1362 C C . GLN B 1 34 ? 6.477 18.078 -9.055 1 63.91 34 GLN B C 1
ATOM 1364 O O . GLN B 1 34 ? 5.668 17.328 -9.602 1 63.91 34 GLN B O 1
ATOM 1369 N N . PRO B 1 35 ? 6.262 19.234 -8.57 1 62.16 35 PRO B N 1
ATOM 1370 C CA . PRO B 1 35 ? 7.086 20.297 -8 1 62.16 35 PRO B CA 1
ATOM 1371 C C . PRO B 1 35 ? 7.199 20.203 -6.48 1 62.16 35 PRO B C 1
ATOM 1373 O O . PRO B 1 35 ? 7.957 20.953 -5.867 1 62.16 35 PRO B O 1
ATOM 1376 N N . LEU B 1 36 ? 6.566 19.328 -5.965 1 66.62 36 LEU B N 1
ATOM 1377 C CA . LEU B 1 36 ? 6.52 19.297 -4.508 1 66.62 36 LEU B CA 1
ATOM 1378 C C . LEU B 1 36 ? 7.789 18.672 -3.939 1 66.62 36 LEU B C 1
ATOM 1380 O O . LEU B 1 36 ? 8.172 18.953 -2.805 1 66.62 36 LEU B O 1
ATOM 1384 N N . GLY B 1 37 ? 8.438 17.859 -4.84 1 66.69 37 GLY B N 1
ATOM 1385 C CA . GLY B 1 37 ? 9.656 17.188 -4.445 1 66.69 37 GLY B CA 1
ATOM 1386 C C . GLY B 1 37 ? 10.516 16.766 -5.625 1 66.69 37 GLY B C 1
ATOM 1387 O O . GLY B 1 37 ? 10.102 16.891 -6.777 1 66.69 37 GLY B O 1
ATOM 1388 N N . GLU B 1 38 ? 11.742 16.297 -5.383 1 68.19 38 GLU B N 1
ATOM 1389 C CA . GLU B 1 38 ? 12.703 15.93 -6.414 1 68.19 38 GLU B CA 1
ATOM 1390 C C . GLU B 1 38 ? 12.547 14.469 -6.824 1 68.19 38 GLU B C 1
ATOM 1392 O O . GLU B 1 38 ? 13.43 13.898 -7.48 1 68.19 38 GLU B O 1
ATOM 1397 N N . ALA B 1 39 ? 11.5 13.938 -6.434 1 65.12 39 ALA B N 1
ATOM 1398 C CA . ALA B 1 39 ? 11.195 12.555 -6.777 1 65.12 39 ALA B CA 1
ATOM 1399 C C . ALA B 1 39 ? 12.336 11.625 -6.391 1 65.12 39 ALA B C 1
ATOM 1401 O O . ALA B 1 39 ? 12.648 10.672 -7.109 1 65.12 39 ALA B O 1
ATOM 1402 N N . ASP B 1 40 ? 13.094 12.016 -5.355 1 76.69 40 ASP B N 1
ATOM 1403 C CA . ASP B 1 40 ? 14.125 11.133 -4.809 1 76.69 40 ASP B CA 1
ATOM 1404 C C . ASP B 1 40 ? 13.508 10.062 -3.908 1 76.69 40 ASP B C 1
ATOM 1406 O O . ASP B 1 40 ? 13.062 10.359 -2.797 1 76.69 40 ASP B O 1
ATOM 1410 N N . GLY B 1 41 ? 13.398 8.875 -4.477 1 81.56 41 GLY B N 1
ATOM 1411 C CA . GLY B 1 41 ? 12.773 7.77 -3.768 1 81.56 41 GLY B CA 1
ATOM 1412 C C . GLY B 1 41 ? 11.438 7.367 -4.348 1 81.56 41 GLY B C 1
ATOM 1413 O O . GLY B 1 41 ? 11.141 7.652 -5.508 1 81.56 41 GLY B O 1
ATOM 1414 N N . TYR B 1 42 ? 10.695 6.656 -3.547 1 88.44 42 TYR B N 1
ATOM 1415 C CA . TYR B 1 42 ? 9.375 6.207 -3.975 1 88.44 42 TYR B CA 1
ATOM 1416 C C . TYR B 1 42 ? 8.312 7.238 -3.623 1 88.44 42 TYR B C 1
ATOM 1418 O O . TYR B 1 42 ? 8.469 8.008 -2.672 1 88.44 42 TYR B O 1
ATOM 1426 N N . THR B 1 43 ? 7.32 7.348 -4.375 1 88.5 43 THR B N 1
ATOM 1427 C CA . THR B 1 43 ? 6.102 8.008 -3.918 1 88.5 43 THR B CA 1
ATOM 1428 C C . THR B 1 43 ? 5.215 7.039 -3.145 1 88.5 43 THR B C 1
ATOM 1430 O O . THR B 1 43 ? 5.348 5.82 -3.289 1 88.5 43 THR B O 1
ATOM 1433 N N . PRO B 1 44 ? 4.375 7.582 -2.309 1 92.06 44 PRO B N 1
ATOM 1434 C CA . PRO B 1 44 ? 3.461 6.688 -1.593 1 92.06 44 PRO B CA 1
ATOM 1435 C C . PRO B 1 44 ? 2.648 5.797 -2.531 1 92.06 44 PRO B C 1
ATOM 1437 O O . PRO B 1 44 ? 2.434 4.621 -2.238 1 92.06 44 PRO B O 1
ATOM 1440 N N . LEU B 1 45 ? 2.252 6.316 -3.654 1 91.12 45 LEU B N 1
ATOM 1441 C CA . LEU B 1 45 ? 1.443 5.566 -4.609 1 91.12 45 LEU B CA 1
ATOM 1442 C C . LEU B 1 45 ? 2.264 4.461 -5.262 1 91.12 45 LEU B C 1
ATOM 1444 O O . LEU B 1 45 ? 1.74 3.383 -5.555 1 91.12 45 LEU B O 1
ATOM 1448 N N . GLU B 1 46 ? 3.502 4.684 -5.504 1 90.69 46 GLU B N 1
ATOM 1449 C CA . GLU B 1 46 ? 4.387 3.629 -5.988 1 90.69 46 GLU B CA 1
ATOM 1450 C C . GLU B 1 46 ? 4.523 2.508 -4.961 1 90.69 46 GLU B C 1
ATOM 1452 O O . GLU B 1 46 ? 4.512 1.328 -5.32 1 90.69 46 GLU B O 1
ATOM 1457 N N . LEU B 1 47 ? 4.727 2.875 -3.691 1 92.81 47 LEU B N 1
ATOM 1458 C CA . LEU B 1 47 ? 4.812 1.881 -2.627 1 92.81 47 LEU B CA 1
ATOM 1459 C C . LEU B 1 47 ? 3.527 1.06 -2.549 1 92.81 47 LEU B C 1
ATOM 1461 O O . LEU B 1 47 ? 3.576 -0.153 -2.332 1 92.81 47 LEU B O 1
ATOM 1465 N N . PHE B 1 48 ? 2.441 1.7 -2.74 1 94 48 PHE B N 1
ATOM 1466 C CA . PHE B 1 48 ? 1.16 1.003 -2.746 1 94 48 PHE B CA 1
ATOM 1467 C C . PHE B 1 48 ? 1.108 -0.026 -3.869 1 94 48 PHE B C 1
ATOM 1469 O O . PHE B 1 48 ? 0.76 -1.186 -3.641 1 94 48 PHE B O 1
ATOM 1476 N N . LEU B 1 49 ? 1.431 0.412 -5.059 1 94.56 49 LEU B N 1
ATOM 1477 C CA . LEU B 1 49 ? 1.435 -0.505 -6.191 1 94.56 49 LEU B CA 1
ATOM 1478 C C . LEU B 1 49 ? 2.379 -1.676 -5.941 1 94.56 49 LEU B C 1
ATOM 1480 O O . LEU B 1 49 ? 2.07 -2.814 -6.297 1 94.56 49 LEU B O 1
ATOM 1484 N N . MET B 1 50 ? 3.529 -1.396 -5.363 1 94 50 MET B N 1
ATOM 1485 C CA . MET B 1 50 ? 4.48 -2.457 -5.051 1 94 50 MET B CA 1
ATOM 1486 C C . MET B 1 50 ? 3.895 -3.438 -4.043 1 94 50 MET B C 1
ATOM 1488 O O . MET B 1 50 ? 4.094 -4.648 -4.156 1 94 50 MET B O 1
ATOM 1492 N N . SER B 1 51 ? 3.236 -2.867 -3.027 1 95 51 SER B N 1
ATOM 1493 C CA . SER B 1 51 ? 2.586 -3.719 -2.037 1 95 51 SER B CA 1
ATOM 1494 C C . SER B 1 51 ? 1.551 -4.629 -2.686 1 95 51 SER B C 1
ATOM 1496 O O . SER B 1 51 ? 1.506 -5.828 -2.402 1 95 51 SER B O 1
ATOM 1498 N N . LEU B 1 52 ? 0.754 -4.105 -3.576 1 95.81 52 LEU B N 1
ATOM 1499 C CA . LEU B 1 52 ? -0.264 -4.883 -4.273 1 95.81 52 LEU B CA 1
ATOM 1500 C C . LEU B 1 52 ? 0.378 -5.934 -5.176 1 95.81 52 LEU B C 1
ATOM 1502 O O . LEU B 1 52 ? -0.04 -7.094 -5.184 1 95.81 52 LEU B O 1
ATOM 1506 N N . ALA B 1 53 ? 1.363 -5.516 -5.949 1 94.81 53 ALA B N 1
ATOM 1507 C CA . ALA B 1 53 ? 2.045 -6.422 -6.867 1 94.81 53 ALA B CA 1
ATOM 1508 C C . ALA B 1 53 ? 2.643 -7.613 -6.121 1 94.81 53 ALA B C 1
ATOM 1510 O O . ALA B 1 53 ? 2.471 -8.766 -6.535 1 94.81 53 ALA B O 1
ATOM 1511 N N . THR B 1 54 ? 3.293 -7.355 -5.039 1 93.81 54 THR B N 1
ATOM 1512 C CA . THR B 1 54 ? 3.975 -8.43 -4.324 1 93.81 54 THR B CA 1
ATOM 1513 C C . THR B 1 54 ? 2.979 -9.266 -3.527 1 93.81 54 THR B C 1
ATOM 1515 O O . THR B 1 54 ? 3.158 -10.477 -3.375 1 93.81 54 THR B O 1
ATOM 1518 N N . CYS B 1 55 ? 1.963 -8.656 -2.961 1 94.12 55 CYS B N 1
ATOM 1519 C CA . CYS B 1 55 ? 0.921 -9.414 -2.27 1 94.12 55 CYS B CA 1
ATOM 1520 C C . CYS B 1 55 ? 0.243 -10.398 -3.215 1 94.12 55 CYS B C 1
ATOM 1522 O O . CYS B 1 55 ? 0.086 -11.57 -2.885 1 94.12 55 CYS B O 1
ATOM 1524 N N . SER B 1 56 ? -0.178 -9.859 -4.352 1 95.19 56 SER B N 1
ATOM 1525 C CA . SER B 1 56 ? -0.84 -10.711 -5.332 1 95.19 56 SER B CA 1
ATOM 1526 C C . SER B 1 56 ? 0.109 -11.781 -5.859 1 95.19 56 SER B C 1
ATOM 1528 O O . SER B 1 56 ? -0.284 -12.938 -6.027 1 95.19 56 SER B O 1
ATOM 1530 N N . GLY B 1 57 ? 1.328 -11.398 -6.172 1 94.62 57 GLY B N 1
ATOM 1531 C CA . GLY B 1 57 ? 2.316 -12.367 -6.621 1 94.62 57 GLY B CA 1
ATOM 1532 C C . GLY B 1 57 ? 2.576 -13.461 -5.605 1 94.62 57 GLY B C 1
ATOM 1533 O O . GLY B 1 57 ? 2.588 -14.648 -5.953 1 94.62 57 GLY B O 1
ATOM 1534 N N . MET B 1 58 ? 2.789 -13.055 -4.398 1 92.75 58 MET B N 1
ATOM 1535 C CA . MET B 1 58 ? 3.045 -14.008 -3.326 1 92.75 58 MET B CA 1
ATOM 1536 C C . MET B 1 58 ? 1.858 -14.953 -3.143 1 92.75 58 MET B C 1
ATOM 1538 O O . MET B 1 58 ? 2.037 -16.156 -3.02 1 92.75 58 MET B O 1
ATOM 1542 N N . THR B 1 59 ? 0.72 -14.445 -3.105 1 93.62 59 THR B N 1
ATOM 1543 C CA . THR B 1 59 ? -0.49 -15.242 -2.959 1 93.62 59 THR B CA 1
ATOM 1544 C C . THR B 1 59 ? -0.634 -16.219 -4.117 1 93.62 59 THR B C 1
ATOM 1546 O O . THR B 1 59 ? -0.959 -17.391 -3.91 1 93.62 59 THR B O 1
ATOM 1549 N N . LEU B 1 60 ? -0.404 -15.719 -5.281 1 95.31 60 LEU B N 1
ATOM 1550 C CA . LEU B 1 60 ? -0.487 -16.562 -6.469 1 95.31 60 LEU B CA 1
ATOM 1551 C C . LEU B 1 60 ? 0.443 -17.766 -6.344 1 95.31 60 LEU B C 1
ATOM 1553 O O . LEU B 1 60 ? 0.022 -18.906 -6.555 1 95.31 60 LEU B O 1
ATOM 1557 N N . VAL B 1 61 ? 1.688 -17.547 -6.008 1 93.94 61 VAL B N 1
ATOM 1558 C CA . VAL B 1 61 ? 2.693 -18.594 -5.902 1 93.94 61 VAL B CA 1
ATOM 1559 C C . VAL B 1 61 ? 2.285 -19.594 -4.816 1 93.94 61 VAL B C 1
ATOM 1561 O O . VAL B 1 61 ? 2.316 -20.812 -5.039 1 93.94 61 VAL B O 1
ATOM 1564 N N . LEU B 1 62 ? 1.852 -19.062 -3.695 1 92.19 62 LEU 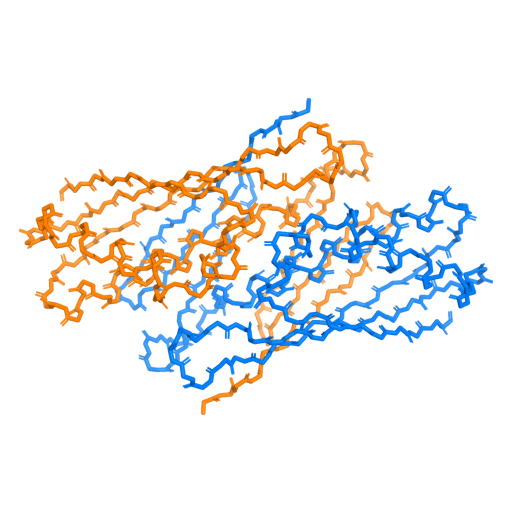B N 1
ATOM 1565 C CA . LEU B 1 62 ? 1.513 -19.922 -2.561 1 92.19 62 LEU B CA 1
ATOM 1566 C C . LEU B 1 62 ? 0.309 -20.797 -2.881 1 92.19 62 LEU B C 1
ATOM 1568 O O . LEU B 1 62 ? 0.302 -21.984 -2.561 1 92.19 62 LEU B O 1
ATOM 1572 N N . LEU B 1 63 ? -0.686 -20.266 -3.48 1 94.38 63 LEU B N 1
ATOM 1573 C CA . LEU B 1 63 ? -1.881 -21.031 -3.807 1 94.38 63 LEU B CA 1
ATOM 1574 C C . LEU B 1 63 ? -1.578 -22.078 -4.871 1 94.38 63 LEU B C 1
ATOM 1576 O O . LEU B 1 63 ? -2.062 -23.219 -4.789 1 94.38 63 LEU B O 1
ATOM 1580 N N . LEU B 1 64 ? -0.809 -21.734 -5.863 1 95.88 64 LEU B N 1
ATOM 1581 C CA . LEU B 1 64 ? -0.433 -22.719 -6.887 1 95.88 64 LEU B CA 1
ATOM 1582 C C . LEU B 1 64 ? 0.368 -23.859 -6.277 1 95.88 64 LEU B C 1
ATOM 1584 O O . LEU B 1 64 ? 0.16 -25.016 -6.629 1 95.88 64 LEU B O 1
ATOM 1588 N N . ARG B 1 65 ? 1.246 -23.453 -5.391 1 93.31 65 ARG B N 1
ATOM 1589 C CA . ARG B 1 65 ? 2.033 -24.484 -4.715 1 93.31 65 ARG B CA 1
ATOM 1590 C C . ARG B 1 65 ? 1.148 -25.359 -3.84 1 93.31 65 ARG B C 1
ATOM 1592 O O . ARG B 1 65 ? 1.372 -26.578 -3.74 1 93.31 65 ARG B O 1
ATOM 1599 N N . LYS B 1 66 ? 0.231 -24.812 -3.248 1 93.69 66 LYS B N 1
ATOM 1600 C CA . LYS B 1 66 ? -0.746 -25.562 -2.473 1 93.69 66 LYS B CA 1
ATOM 1601 C C . LYS B 1 66 ? -1.505 -26.547 -3.359 1 93.69 66 LYS B C 1
ATOM 1603 O O . LYS B 1 66 ? -1.923 -27.609 -2.896 1 93.69 66 LYS B O 1
ATOM 1608 N N . MET B 1 67 ? -1.643 -26.266 -4.594 1 95.69 67 MET B N 1
ATOM 1609 C CA . MET B 1 67 ? -2.281 -27.125 -5.586 1 95.69 67 MET B CA 1
ATOM 1610 C C . MET B 1 67 ? -1.274 -28.109 -6.184 1 95.69 67 MET B C 1
ATOM 1612 O O . MET B 1 67 ? -1.551 -28.734 -7.203 1 95.69 67 MET B O 1
ATOM 1616 N N . ASN B 1 68 ? -0.016 -28.047 -5.609 1 96.25 68 ASN B N 1
ATOM 1617 C CA . ASN B 1 68 ? 1.063 -28.938 -6 1 96.25 68 ASN B CA 1
ATOM 1618 C C . ASN B 1 68 ? 1.604 -28.609 -7.387 1 96.25 68 ASN B C 1
ATOM 1620 O O . ASN B 1 68 ? 1.954 -29.5 -8.156 1 96.25 68 ASN B O 1
ATOM 1624 N N . LYS B 1 69 ? 1.475 -27.375 -7.719 1 96.19 69 LYS B N 1
ATOM 1625 C CA . LYS B 1 69 ? 2.061 -26.906 -8.969 1 96.19 69 LYS B CA 1
ATOM 1626 C C . LYS B 1 69 ? 3.461 -26.344 -8.75 1 96.19 69 LYS B C 1
ATOM 1628 O O . LYS B 1 69 ? 3.738 -25.75 -7.707 1 96.19 69 LYS B O 1
ATOM 1633 N N . ASN B 1 70 ? 4.27 -26.531 -9.789 1 93.88 70 ASN B N 1
ATOM 1634 C CA . ASN B 1 70 ? 5.633 -26.016 -9.734 1 93.88 70 ASN B CA 1
ATOM 1635 C C . ASN B 1 70 ? 5.727 -24.609 -10.32 1 93.88 70 ASN B C 1
ATOM 1637 O O . ASN B 1 70 ? 5.336 -24.391 -11.469 1 93.88 70 ASN B O 1
ATOM 1641 N N . VAL B 1 71 ? 6.242 -23.641 -9.523 1 93.62 71 VAL B N 1
ATOM 1642 C CA . VAL B 1 71 ? 6.48 -22.281 -9.969 1 93.62 71 VAL B CA 1
ATOM 1643 C C . VAL B 1 71 ? 7.98 -21.969 -9.945 1 93.62 71 VAL B C 1
ATOM 1645 O O . VAL B 1 71 ? 8.578 -21.859 -8.867 1 93.62 71 VAL B O 1
ATOM 1648 N N . SER B 1 72 ? 8.562 -21.844 -11.094 1 93.06 72 SER B N 1
ATOM 1649 C CA . SER B 1 72 ? 10.008 -21.625 -11.148 1 93.06 72 SER B CA 1
ATOM 1650 C C . SER B 1 72 ? 10.328 -20.141 -11.312 1 93.06 72 SER B C 1
ATOM 1652 O O . SER B 1 72 ? 11.484 -19.734 -11.141 1 93.06 72 SER B O 1
ATOM 1654 N N . GLY B 1 73 ? 9.328 -19.375 -11.664 1 93.06 73 GLY B N 1
ATOM 1655 C CA . GLY B 1 73 ? 9.523 -17.938 -11.805 1 93.06 73 GLY B CA 1
ATOM 1656 C C . GLY B 1 73 ? 8.219 -17.172 -11.898 1 93.06 73 GLY B C 1
ATOM 1657 O O . GLY B 1 73 ? 7.23 -17.688 -12.438 1 93.06 73 GLY B O 1
ATOM 1658 N N . LEU B 1 74 ? 8.289 -15.953 -11.43 1 94.88 74 LEU B N 1
ATOM 1659 C CA . LEU B 1 74 ? 7.133 -15.07 -11.531 1 94.88 74 LEU B CA 1
ATOM 1660 C C . LEU B 1 74 ? 7.566 -13.609 -11.602 1 94.88 74 LEU B C 1
ATOM 1662 O O . LEU B 1 74 ? 8.398 -13.164 -10.805 1 94.88 74 LEU B O 1
ATOM 1666 N N . ASN B 1 75 ? 7.113 -12.953 -12.539 1 94.38 75 ASN B N 1
ATOM 1667 C CA . ASN B 1 75 ? 7.188 -11.5 -12.641 1 94.38 75 ASN B CA 1
ATOM 1668 C C . ASN B 1 75 ? 5.805 -10.867 -12.602 1 94.38 75 ASN B C 1
ATOM 1670 O O . ASN B 1 75 ? 4.879 -11.336 -13.266 1 94.38 75 ASN B O 1
ATOM 1674 N N . VAL B 1 76 ? 5.633 -9.891 -11.75 1 95.25 76 VAL B N 1
ATOM 1675 C CA . VAL B 1 76 ? 4.359 -9.18 -11.641 1 95.25 76 VAL B CA 1
ATOM 1676 C C . VAL B 1 76 ? 4.566 -7.699 -11.938 1 95.25 76 VAL B C 1
ATOM 1678 O O . VAL B 1 76 ? 5.469 -7.066 -11.383 1 95.25 76 VAL B O 1
ATOM 1681 N N . SER B 1 77 ? 3.84 -7.188 -12.812 1 95.06 77 SER B N 1
ATOM 1682 C CA . SER B 1 77 ? 3.783 -5.746 -13.047 1 95.06 77 SER B CA 1
ATOM 1683 C C . SER B 1 77 ? 2.432 -5.172 -12.641 1 95.06 77 SER B C 1
ATOM 1685 O O . SER B 1 77 ? 1.392 -5.793 -12.867 1 95.06 77 SER B O 1
ATOM 1687 N N . ALA B 1 78 ? 2.449 -4.066 -11.992 1 95.31 78 ALA B N 1
ATOM 1688 C CA . ALA B 1 78 ? 1.244 -3.326 -11.617 1 95.31 78 ALA B CA 1
ATOM 1689 C C . ALA B 1 78 ? 1.274 -1.908 -12.18 1 95.31 78 ALA B C 1
ATOM 1691 O O . ALA B 1 78 ? 2.248 -1.176 -11.984 1 95.31 78 ALA B O 1
ATOM 1692 N N . SER B 1 79 ? 0.264 -1.558 -12.883 1 93.62 79 SER B N 1
ATOM 1693 C CA . SER B 1 79 ? 0.107 -0.22 -13.445 1 93.62 79 SER B CA 1
ATOM 1694 C C . SER B 1 79 ? -1.189 0.429 -12.969 1 93.62 79 SER B C 1
ATOM 1696 O O . SER B 1 79 ? -2.26 -0.177 -13.055 1 93.62 79 SER B O 1
ATOM 1698 N N . GLY B 1 80 ? -1.062 1.673 -12.461 1 93.5 80 GLY B N 1
ATOM 1699 C CA . GLY B 1 80 ? -2.229 2.387 -11.969 1 93.5 80 GLY B CA 1
ATOM 1700 C C . GLY B 1 80 ? -2.525 3.656 -12.742 1 93.5 80 GLY B C 1
ATOM 1701 O O . GLY B 1 80 ? -1.605 4.367 -13.156 1 93.5 80 GLY B O 1
ATOM 1702 N N . GLU B 1 81 ? -3.756 3.867 -12.961 1 90.75 81 GLU B N 1
ATOM 1703 C CA . GLU B 1 81 ? -4.234 5.102 -13.57 1 90.75 81 GLU B CA 1
ATOM 1704 C C . GLU B 1 81 ? -4.902 6.008 -12.539 1 90.75 81 GLU B C 1
ATOM 1706 O O . GLU B 1 81 ? -5.914 5.633 -11.945 1 90.75 81 GLU B O 1
ATOM 1711 N N . ARG B 1 82 ? -4.371 7.191 -12.406 1 86.12 82 ARG B N 1
ATOM 1712 C CA . ARG B 1 82 ? -4.895 8.125 -11.414 1 86.12 82 ARG B CA 1
ATOM 1713 C C . ARG B 1 82 ? -6.078 8.906 -11.977 1 86.12 82 ARG B C 1
ATOM 1715 O O . ARG B 1 82 ? -6.117 9.211 -13.172 1 86.12 82 ARG B O 1
ATOM 1722 N N . LYS B 1 83 ? -7.008 9.219 -11.125 1 83.69 83 LYS B N 1
ATOM 1723 C CA . LYS B 1 83 ? -8.086 10.125 -11.5 1 83.69 83 LYS B CA 1
ATOM 1724 C C . LYS B 1 83 ? -7.559 11.523 -11.812 1 83.69 83 LYS B C 1
ATOM 1726 O O . LYS B 1 83 ? -6.59 11.977 -11.203 1 83.69 83 LYS B O 1
ATOM 1731 N N . GLU B 1 84 ? -8.086 12.125 -12.766 1 75.25 84 GLU B N 1
ATOM 1732 C CA . GLU B 1 84 ? -7.707 13.484 -13.125 1 75.25 84 GLU B CA 1
ATOM 1733 C C . GLU B 1 84 ? -8.32 14.5 -12.164 1 75.25 84 GLU B C 1
ATOM 1735 O O . GLU B 1 84 ? -7.805 15.609 -12.008 1 75.25 84 GLU B O 1
ATOM 1740 N N . THR B 1 85 ? -9.453 14.07 -11.586 1 71.12 85 THR B N 1
ATOM 1741 C CA . THR B 1 85 ? -10.18 14.953 -10.68 1 71.12 85 THR B CA 1
ATOM 1742 C C . THR B 1 85 ? -9.984 14.516 -9.227 1 71.12 85 THR B C 1
ATOM 1744 O O . THR B 1 85 ? -9.617 13.367 -8.969 1 71.12 85 THR B O 1
ATOM 1747 N N . LEU B 1 86 ? -10.039 15.406 -8.258 1 68.19 86 LEU B N 1
ATOM 1748 C CA . LEU B 1 86 ? -9.938 15.094 -6.836 1 68.19 86 LEU B CA 1
ATOM 1749 C C . LEU B 1 86 ? -11.047 14.133 -6.41 1 68.19 86 LEU B C 1
ATOM 1751 O O . LEU B 1 86 ? -12.164 14.195 -6.93 1 68.19 86 LEU B O 1
ATOM 1755 N N . PRO B 1 87 ? -10.883 13.141 -5.598 1 72.06 87 PRO B N 1
ATOM 1756 C CA . PRO B 1 87 ? -9.57 12.781 -5.051 1 72.06 87 PRO B CA 1
ATOM 1757 C C . PRO B 1 87 ? -8.719 11.992 -6.043 1 72.06 87 PRO B C 1
ATOM 1759 O O . PRO B 1 87 ? -9.211 11.078 -6.703 1 72.06 87 PRO B O 1
ATOM 1762 N N . LYS B 1 88 ? -7.492 12.289 -6.137 1 76.94 88 LYS B N 1
ATOM 1763 C CA . LYS B 1 88 ? -6.637 11.789 -7.207 1 76.94 88 LYS B CA 1
ATOM 1764 C C . LYS B 1 88 ? -6.008 10.445 -6.828 1 76.94 88 LYS B C 1
ATOM 1766 O O . LYS B 1 88 ? -4.785 10.297 -6.859 1 76.94 88 LYS B O 1
ATOM 1771 N N . TYR B 1 89 ? -6.938 9.562 -6.516 1 87 89 TYR B N 1
ATOM 1772 C CA . TYR B 1 89 ? -6.441 8.211 -6.285 1 87 89 TYR B CA 1
ATOM 1773 C C . TYR B 1 89 ? -6.531 7.371 -7.551 1 87 89 TYR B C 1
ATOM 1775 O O . TYR B 1 89 ? -6.926 7.871 -8.609 1 87 89 TYR B O 1
ATOM 1783 N N . PHE B 1 90 ? -6.07 6.113 -7.496 1 91.75 90 PHE B N 1
ATOM 1784 C CA . PHE B 1 90 ? -6.141 5.23 -8.648 1 91.75 90 PHE B CA 1
ATOM 1785 C C . PHE B 1 90 ? -7.582 4.844 -8.953 1 91.75 90 PHE B C 1
ATOM 1787 O O . PHE B 1 90 ? -8.266 4.254 -8.109 1 91.75 90 PHE B O 1
ATOM 1794 N N . LYS B 1 91 ? -8.055 5.207 -10.133 1 90.94 91 LYS B N 1
ATOM 1795 C CA . LYS B 1 91 ? -9.367 4.73 -10.562 1 90.94 91 LYS B CA 1
ATOM 1796 C C . LYS B 1 91 ? -9.305 3.27 -11.008 1 90.94 91 LYS B C 1
ATOM 1798 O O . LYS B 1 91 ? -10.281 2.533 -10.875 1 90.94 91 LYS B O 1
ATOM 1803 N N . SER B 1 92 ? -8.156 2.967 -11.57 1 95.19 92 SER B N 1
ATOM 1804 C CA . SER B 1 92 ? -7.977 1.596 -12.031 1 95.19 92 SER B CA 1
ATOM 1805 C C . SER B 1 92 ? -6.527 1.145 -11.883 1 95.19 92 SER B C 1
ATOM 1807 O O . SER B 1 92 ? -5.609 1.967 -11.914 1 95.19 92 SER B O 1
ATOM 1809 N N . ILE B 1 93 ? -6.301 -0.163 -11.719 1 96.12 93 ILE B N 1
ATOM 1810 C CA . ILE B 1 93 ? -4.988 -0.801 -11.672 1 96.12 93 ILE B CA 1
ATOM 1811 C C . ILE B 1 93 ? -4.996 -2.061 -12.539 1 96.12 93 ILE B C 1
ATOM 1813 O O . ILE B 1 93 ? -5.961 -2.828 -12.523 1 96.12 93 ILE B O 1
ATOM 1817 N N . HIS B 1 94 ? -4 -2.24 -13.281 1 96.94 94 HIS B N 1
ATOM 1818 C CA . HIS B 1 94 ? -3.854 -3.439 -14.094 1 96.94 94 HIS B CA 1
ATOM 1819 C C . HIS B 1 94 ? -2.674 -4.285 -13.625 1 96.94 94 HIS B C 1
ATOM 1821 O O . HIS B 1 94 ? -1.555 -3.781 -13.5 1 96.94 94 HIS B O 1
ATOM 1827 N N . LEU B 1 95 ? -2.943 -5.52 -13.328 1 96.81 95 LEU B N 1
ATOM 1828 C CA . LEU B 1 95 ? -1.915 -6.473 -12.922 1 96.81 95 LEU B CA 1
ATOM 1829 C C . LEU B 1 95 ? -1.56 -7.41 -14.07 1 96.81 95 LEU B C 1
ATOM 1831 O O . LEU B 1 95 ? -2.447 -7.941 -14.742 1 96.81 95 LEU B O 1
ATOM 1835 N N . LYS B 1 96 ? -0.287 -7.559 -14.289 1 97 96 LYS B N 1
ATOM 1836 C CA . LYS B 1 96 ? 0.217 -8.539 -15.25 1 97 96 LYS B CA 1
ATOM 1837 C C . LYS B 1 96 ? 1.08 -9.594 -14.562 1 97 96 LYS B C 1
ATOM 1839 O O . LYS B 1 96 ? 2.09 -9.266 -13.938 1 97 96 LYS B O 1
ATOM 1844 N N . PHE B 1 97 ? 0.708 -10.82 -14.742 1 97.12 97 PHE B N 1
ATOM 1845 C CA . PHE B 1 97 ? 1.444 -11.945 -14.18 1 97.12 97 PHE B CA 1
ATOM 1846 C C . PHE B 1 97 ? 2.17 -12.727 -15.266 1 97.12 97 PHE B C 1
ATOM 1848 O O . PHE B 1 97 ? 1.539 -13.25 -16.188 1 97.12 97 PHE B O 1
ATOM 1855 N N . GLU B 1 98 ? 3.424 -12.781 -15.203 1 96.88 98 GLU B N 1
ATOM 1856 C CA . GLU B 1 98 ? 4.227 -13.641 -16.062 1 96.88 98 GLU B CA 1
ATOM 1857 C C . GLU B 1 98 ? 4.832 -14.805 -15.281 1 96.88 98 GLU B C 1
ATOM 1859 O O . GLU B 1 98 ? 5.844 -14.633 -14.602 1 96.88 98 GLU B O 1
ATOM 1864 N N . LEU B 1 99 ? 4.316 -15.977 -15.477 1 96.5 99 LEU B N 1
ATOM 1865 C CA . LEU B 1 99 ? 4.625 -17.156 -14.68 1 96.5 99 LEU B CA 1
ATOM 1866 C C . LEU B 1 99 ? 5.477 -18.141 -15.469 1 96.5 99 LEU B C 1
ATOM 1868 O O . LEU B 1 99 ? 5.219 -18.375 -16.656 1 96.5 99 LEU B O 1
ATOM 1872 N N . THR B 1 100 ? 6.523 -18.609 -14.883 1 95.44 100 THR B N 1
ATOM 1873 C CA . THR B 1 100 ? 7.297 -19.719 -15.43 1 95.44 100 THR B CA 1
ATOM 1874 C C . THR B 1 100 ? 6.996 -21.016 -14.68 1 95.44 100 THR B C 1
ATOM 1876 O O . THR B 1 100 ? 7.293 -21.125 -13.492 1 95.44 100 THR B O 1
ATOM 1879 N N . SER B 1 101 ? 6.406 -21.891 -15.367 1 95.81 101 SER B N 1
ATOM 1880 C CA . SER B 1 101 ? 6.016 -23.172 -14.789 1 95.81 101 SER B CA 1
ATOM 1881 C C . SER B 1 101 ? 5.871 -24.25 -15.859 1 95.81 101 SER B C 1
ATOM 1883 O O . SER B 1 101 ? 5.535 -23.938 -17 1 95.81 101 SER B O 1
ATOM 1885 N N . ASN B 1 102 ? 6.074 -25.453 -15.453 1 95.88 102 ASN B N 1
ATOM 1886 C CA . ASN B 1 102 ? 5.957 -26.562 -16.391 1 95.88 102 ASN B CA 1
ATOM 1887 C C . ASN B 1 102 ? 4.637 -27.312 -16.219 1 95.88 102 ASN B C 1
ATOM 1889 O O . ASN B 1 102 ? 4.281 -28.156 -17.047 1 95.88 102 ASN B O 1
ATOM 1893 N N . ASP B 1 103 ? 3.91 -27.016 -15.242 1 96.81 103 ASP B N 1
ATOM 1894 C CA . ASP B 1 103 ? 2.732 -27.844 -15 1 96.81 103 ASP B CA 1
ATOM 1895 C C . ASP B 1 103 ? 1.529 -26.984 -14.617 1 96.81 103 ASP B C 1
ATOM 1897 O O . ASP B 1 103 ? 0.497 -27.516 -14.195 1 96.81 103 ASP B O 1
ATOM 1901 N N . VAL B 1 104 ? 1.65 -25.703 -14.633 1 96.88 104 VAL B N 1
ATOM 1902 C CA . VAL B 1 104 ? 0.502 -24.812 -14.461 1 96.88 104 VAL B CA 1
ATOM 1903 C C . VAL B 1 104 ? -0.189 -24.609 -15.805 1 96.88 104 VAL B C 1
ATOM 1905 O O . VAL B 1 104 ? 0.471 -24.359 -16.812 1 96.88 104 VAL B O 1
ATOM 1908 N N . HIS B 1 105 ? -1.458 -24.719 -15.805 1 97.06 105 HIS B N 1
ATOM 1909 C CA . HIS B 1 105 ? -2.26 -24.484 -17 1 97.06 105 HIS B CA 1
ATOM 1910 C C . HIS B 1 105 ? -3.234 -23.328 -16.781 1 97.06 105 HIS B C 1
ATOM 1912 O O . HIS B 1 105 ? -3.318 -22.781 -15.672 1 97.06 105 HIS B O 1
ATOM 1918 N N . ALA B 1 106 ? -3.896 -22.984 -17.844 1 96.75 106 ALA B N 1
ATOM 1919 C CA . ALA B 1 106 ? -4.777 -21.812 -17.828 1 96.75 106 ALA B CA 1
ATOM 1920 C C . ALA B 1 106 ? -5.832 -21.938 -16.734 1 96.75 106 ALA B C 1
ATOM 1922 O O . ALA B 1 106 ? -6.086 -20.984 -15.984 1 96.75 106 ALA B O 1
ATOM 1923 N N . ASP B 1 107 ? -6.359 -23.047 -16.625 1 97.25 107 ASP B N 1
ATOM 1924 C CA . ASP B 1 107 ? -7.418 -23.25 -15.648 1 97.25 107 ASP B CA 1
ATOM 1925 C C . ASP B 1 107 ? -6.898 -23.047 -14.227 1 97.25 107 ASP B C 1
ATOM 1927 O O . ASP B 1 107 ? -7.613 -22.516 -13.367 1 97.25 107 ASP B O 1
ATOM 1931 N N . ASP B 1 108 ? -5.727 -23.516 -13.945 1 97.44 108 ASP B N 1
ATOM 1932 C CA . ASP B 1 108 ? -5.129 -23.391 -12.617 1 97.44 108 ASP B CA 1
ATOM 1933 C C . ASP B 1 108 ? -4.973 -21.922 -12.227 1 97.44 108 ASP B C 1
ATOM 1935 O O . ASP B 1 108 ? -5.434 -21.5 -11.164 1 97.44 108 ASP B O 1
ATOM 1939 N N . ILE B 1 109 ? -4.312 -21.188 -13.125 1 97.44 109 ILE B N 1
ATOM 1940 C CA . ILE B 1 109 ? -3.979 -19.797 -12.797 1 97.44 109 ILE B CA 1
ATOM 1941 C C . ILE B 1 109 ? -5.25 -18.953 -12.75 1 97.44 109 ILE B C 1
ATOM 1943 O O . ILE B 1 109 ? -5.371 -18.047 -11.93 1 97.44 109 ILE B O 1
ATOM 1947 N N . GLU B 1 110 ? -6.199 -19.219 -13.578 1 97.56 110 GLU B N 1
ATOM 1948 C CA . GLU B 1 110 ? -7.457 -18.484 -13.578 1 97.56 110 GLU B CA 1
ATOM 1949 C C . GLU B 1 110 ? -8.234 -18.719 -12.289 1 97.56 110 GLU B C 1
ATOM 1951 O O . GLU B 1 110 ? -8.82 -17.781 -11.734 1 97.56 110 GLU B O 1
ATOM 1956 N N . LYS B 1 111 ? -8.258 -19.891 -11.875 1 97.12 111 LYS B N 1
ATOM 1957 C CA . LYS B 1 111 ? -8.906 -20.219 -10.609 1 97.12 111 LYS B CA 1
ATOM 1958 C C . LYS B 1 111 ? -8.266 -19.469 -9.453 1 97.12 111 LYS B C 1
ATOM 1960 O O . LYS B 1 111 ? -8.961 -18.938 -8.586 1 97.12 111 LYS B O 1
ATOM 1965 N N . VAL B 1 112 ? -7.008 -19.438 -9.414 1 97.19 112 VAL B N 1
ATOM 1966 C CA . VAL B 1 112 ? -6.27 -18.797 -8.328 1 97.19 112 VAL B CA 1
ATOM 1967 C C . VAL B 1 112 ? -6.504 -17.281 -8.375 1 97.19 112 VAL B C 1
ATOM 1969 O O . VAL B 1 112 ? -6.742 -16.656 -7.336 1 97.19 112 VAL B O 1
ATOM 1972 N N . ILE B 1 113 ? -6.461 -16.703 -9.562 1 97.12 113 ILE B N 1
ATOM 1973 C CA . ILE B 1 113 ? -6.676 -15.266 -9.719 1 97.12 113 ILE B CA 1
ATOM 1974 C C . ILE B 1 113 ? -8.078 -14.898 -9.234 1 97.12 113 ILE B C 1
ATOM 1976 O O . ILE B 1 113 ? -8.258 -13.891 -8.547 1 97.12 113 ILE B O 1
ATOM 1980 N N . LYS B 1 114 ? -9.016 -15.719 -9.578 1 96 114 LYS B N 1
ATOM 1981 C CA . LYS B 1 114 ? -10.383 -15.492 -9.102 1 96 114 LYS B CA 1
ATOM 1982 C C . LYS B 1 114 ? -10.453 -15.547 -7.582 1 96 114 LYS B C 1
ATOM 1984 O O . LYS B 1 114 ? -11.133 -14.734 -6.957 1 96 114 LYS B O 1
ATOM 1989 N N . ASN B 1 115 ? -9.812 -16.484 -7.039 1 95.12 115 ASN B N 1
ATOM 1990 C CA . ASN B 1 115 ? -9.758 -16.625 -5.59 1 95.12 115 ASN B CA 1
ATOM 1991 C C . ASN B 1 115 ? -9.156 -15.383 -4.934 1 95.12 115 ASN B C 1
ATOM 1993 O O . ASN B 1 115 ? -9.664 -14.898 -3.922 1 95.12 115 ASN B O 1
ATOM 1997 N N . MET B 1 116 ? -8.07 -14.898 -5.496 1 93.44 116 MET B N 1
ATOM 1998 C CA . MET B 1 116 ? -7.383 -13.727 -4.977 1 93.44 116 MET B CA 1
ATOM 1999 C C . MET B 1 116 ? -8.297 -12.508 -4.988 1 93.44 116 MET B C 1
ATOM 2001 O O . MET B 1 116 ? -8.359 -11.758 -4.008 1 93.44 116 MET B O 1
ATOM 2005 N N . GLU B 1 117 ? -8.961 -12.359 -6.059 1 91.12 117 GLU B N 1
ATOM 2006 C CA . GLU B 1 117 ? -9.906 -11.258 -6.188 1 91.12 117 GLU B CA 1
ATOM 2007 C C . GLU B 1 117 ? -11 -11.344 -5.125 1 91.12 117 GLU B C 1
ATOM 2009 O O . GLU B 1 117 ? -11.406 -10.32 -4.559 1 91.12 117 GLU B O 1
ATOM 2014 N N . GLU B 1 118 ? -11.359 -12.539 -4.816 1 89.12 118 GLU B N 1
ATOM 2015 C CA . GLU B 1 118 ? -12.523 -12.711 -3.953 1 89.12 118 GLU B CA 1
ATOM 2016 C C . GLU B 1 118 ? -12.125 -12.766 -2.482 1 89.12 118 GLU B C 1
ATOM 2018 O O . GLU B 1 118 ? -12.789 -12.18 -1.628 1 89.12 118 GLU B O 1
ATOM 2023 N N . TYR B 1 119 ? -10.891 -13.516 -2.258 1 87.12 119 TYR B N 1
ATOM 2024 C CA . TYR B 1 119 ? -10.734 -13.781 -0.833 1 87.12 119 TYR B CA 1
ATOM 2025 C C . TYR B 1 119 ? -9.266 -13.742 -0.425 1 87.12 119 TYR B C 1
ATOM 2027 O O . TYR B 1 119 ? -8.945 -13.438 0.727 1 87.12 119 TYR B O 1
ATOM 2035 N N . SER B 1 120 ? -8.367 -13.984 -1.312 1 91 120 SER B N 1
ATOM 2036 C CA . SER B 1 120 ? -7.094 -14.492 -0.809 1 91 120 SER B CA 1
ATOM 2037 C C . SER B 1 120 ? -6 -13.438 -0.899 1 91 120 SER B C 1
ATOM 2039 O O . SER B 1 120 ? -4.902 -13.617 -0.363 1 91 120 SER B O 1
ATOM 2041 N N . CYS B 1 121 ? -6.16 -12.477 -1.524 1 92.5 121 CYS B N 1
ATOM 2042 C CA . CYS B 1 121 ? -5.172 -11.406 -1.532 1 92.5 121 CYS B CA 1
ATOM 2043 C C . CYS B 1 121 ? -5.637 -10.227 -0.687 1 92.5 121 CYS B C 1
ATOM 2045 O O . CYS B 1 121 ? -6.52 -9.469 -1.101 1 92.5 121 CYS B O 1
ATOM 2047 N N . PRO B 1 122 ? -5.02 -10.039 0.407 1 93.06 122 PRO B N 1
ATOM 2048 C CA . PRO B 1 122 ? -5.469 -9.023 1.366 1 93.06 122 PRO B CA 1
ATOM 2049 C C . PRO B 1 122 ? -5.52 -7.625 0.764 1 93.06 122 PRO B C 1
ATOM 2051 O O . PRO B 1 122 ? -6.527 -6.922 0.909 1 93.06 122 PRO B O 1
ATOM 2054 N N . ILE B 1 123 ? -4.512 -7.207 0.069 1 94.69 123 ILE B N 1
ATOM 2055 C CA . ILE B 1 123 ? -4.453 -5.836 -0.423 1 94.69 123 ILE B CA 1
ATOM 2056 C C . ILE B 1 123 ? -5.5 -5.633 -1.518 1 94.69 123 ILE B C 1
ATOM 2058 O O . ILE B 1 123 ? -6.199 -4.617 -1.538 1 94.69 123 ILE B O 1
ATOM 2062 N N . TRP B 1 124 ? -5.625 -6.613 -2.406 1 94.75 124 TRP B N 1
ATOM 2063 C CA . TRP B 1 124 ? -6.688 -6.57 -3.408 1 94.75 124 TRP B CA 1
ATOM 2064 C C . TRP B 1 124 ? -8.047 -6.406 -2.746 1 94.75 124 TRP B C 1
ATOM 2066 O O . TRP B 1 124 ? -8.828 -5.527 -3.129 1 94.75 124 TRP B O 1
ATOM 2076 N N . ASN B 1 125 ? -8.305 -7.133 -1.703 1 93 125 ASN B N 1
ATOM 2077 C CA . ASN B 1 125 ? -9.609 -7.145 -1.054 1 93 125 ASN B CA 1
ATOM 2078 C C . ASN B 1 125 ? -9.859 -5.855 -0.271 1 93 125 ASN B C 1
ATOM 2080 O O . ASN B 1 125 ? -11.008 -5.441 -0.095 1 93 125 ASN B O 1
ATOM 2084 N N . MET B 1 126 ? -8.828 -5.211 0.136 1 94.12 126 MET B N 1
ATOM 2085 C CA . MET B 1 126 ? -8.977 -3.957 0.87 1 94.12 126 MET B CA 1
ATOM 2086 C C . MET B 1 126 ? -9.391 -2.826 -0.064 1 94.12 126 MET B C 1
ATOM 2088 O O . MET B 1 126 ? -9.969 -1.829 0.378 1 94.12 126 MET B O 1
ATOM 2092 N N . VAL B 1 127 ? -9.125 -2.963 -1.351 1 95.25 127 VAL B N 1
ATOM 2093 C CA . VAL B 1 127 ? -9.422 -1.842 -2.238 1 95.25 127 VAL B CA 1
ATOM 2094 C C . VAL B 1 127 ? -10.57 -2.207 -3.17 1 95.25 127 VAL B C 1
ATOM 2096 O O . VAL B 1 127 ? -10.984 -1.398 -4.008 1 95.25 127 VAL B O 1
ATOM 2099 N N . LYS B 1 128 ? -11.062 -3.338 -2.963 1 92.69 128 LYS B N 1
ATOM 2100 C CA . LYS B 1 128 ? -12.141 -3.828 -3.816 1 92.69 128 LYS B CA 1
ATOM 2101 C C . LYS B 1 128 ? -13.344 -2.891 -3.779 1 92.69 128 LYS B C 1
ATOM 2103 O O . LYS B 1 128 ? -13.711 -2.393 -2.715 1 92.69 128 LYS B O 1
ATOM 2108 N N . ASN B 1 129 ? -14.008 -2.645 -4.973 1 91.81 129 ASN B N 1
ATOM 2109 C CA . ASN B 1 129 ? -15.18 -1.793 -5.152 1 91.81 129 ASN B CA 1
ATOM 2110 C C . ASN B 1 129 ? -14.797 -0.317 -5.207 1 91.81 129 ASN B C 1
ATOM 2112 O O . ASN B 1 129 ? -15.594 0.523 -5.617 1 91.81 129 ASN B O 1
ATOM 2116 N N . ASN B 1 130 ? -13.633 0.092 -4.762 1 93.19 130 ASN B N 1
ATOM 2117 C CA . ASN B 1 130 ? -13.164 1.47 -4.859 1 93.19 130 ASN B CA 1
ATOM 2118 C C . ASN B 1 130 ? -12.227 1.662 -6.055 1 93.19 130 ASN B C 1
ATOM 2120 O O . ASN B 1 130 ? -12.148 2.756 -6.613 1 93.19 130 ASN B O 1
ATOM 2124 N N . VAL B 1 131 ? -11.5 0.606 -6.344 1 95.19 131 VAL B N 1
ATOM 2125 C CA . VAL B 1 131 ? -10.539 0.595 -7.441 1 95.19 131 VAL B CA 1
ATOM 2126 C C . VAL B 1 131 ? -10.852 -0.562 -8.391 1 95.19 131 VAL B C 1
ATOM 2128 O O . VAL B 1 131 ? -11.062 -1.695 -7.945 1 95.19 131 VAL B O 1
ATOM 2131 N N . ASP B 1 132 ? -10.961 -0.256 -9.625 1 96.12 132 ASP B N 1
ATOM 2132 C CA . ASP B 1 132 ? -11.141 -1.312 -10.617 1 96.12 132 ASP B CA 1
ATOM 2133 C C . ASP B 1 132 ? -9.82 -2.021 -10.914 1 96.12 132 ASP B C 1
ATOM 2135 O O . ASP B 1 132 ? -8.938 -1.461 -11.562 1 96.12 132 ASP B O 1
ATOM 2139 N N . ILE B 1 133 ? -9.703 -3.27 -10.445 1 96.69 133 ILE B N 1
ATOM 2140 C CA . ILE B 1 133 ? -8.477 -4.02 -10.688 1 96.69 133 ILE B CA 1
ATOM 2141 C C . ILE B 1 133 ? -8.719 -5.066 -11.773 1 96.69 133 ILE B C 1
ATOM 2143 O O . ILE B 1 133 ? -9.664 -5.848 -11.688 1 96.69 133 ILE B O 1
ATOM 2147 N N . SER B 1 134 ? -7.957 -4.992 -12.75 1 97.31 134 SER B N 1
ATOM 2148 C CA . SER B 1 134 ?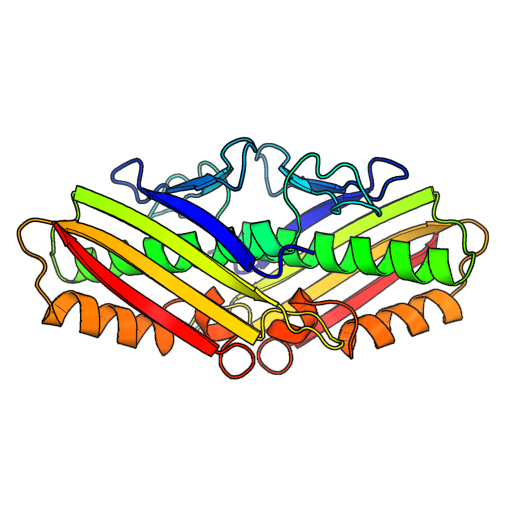 -7.949 -6.016 -13.797 1 97.31 134 SER B CA 1
ATOM 2149 C C . SER B 1 134 ? -6.625 -6.777 -13.812 1 97.31 134 SER B C 1
ATOM 2151 O O . SER B 1 134 ? -5.641 -6.332 -13.219 1 97.31 134 SER B O 1
ATOM 2153 N N . SER B 1 135 ? -6.668 -7.973 -14.43 1 97.31 135 SER B N 1
ATOM 2154 C CA . SER B 1 135 ? -5.434 -8.758 -14.461 1 97.31 135 SER B CA 1
ATOM 2155 C C . SER B 1 135 ? -5.285 -9.508 -15.781 1 97.31 135 SER B C 1
ATOM 2157 O O . SER B 1 135 ? -6.273 -9.734 -16.484 1 97.31 135 SER B O 1
ATOM 2159 N N . GLU B 1 136 ? -4.133 -9.719 -16.156 1 97.94 136 GLU B N 1
ATOM 2160 C CA . GLU B 1 136 ? -3.754 -10.617 -17.234 1 97.94 136 GLU B CA 1
ATOM 2161 C C . GLU B 1 136 ? -2.598 -11.523 -16.828 1 97.94 136 GLU B C 1
ATOM 2163 O O . GLU B 1 136 ? -1.921 -11.258 -15.828 1 97.94 136 GLU B O 1
ATOM 2168 N N . TYR B 1 137 ? -2.445 -12.672 -17.547 1 98.06 137 TYR B N 1
ATOM 2169 C CA . TYR B 1 137 ? -1.366 -13.594 -17.219 1 98.06 137 TYR B CA 1
ATOM 2170 C C . TYR B 1 137 ? -0.746 -14.188 -18.469 1 98.06 137 TYR B C 1
ATOM 2172 O O . TYR B 1 137 ? -1.356 -14.172 -19.547 1 98.06 137 TYR B O 1
ATOM 2180 N N . LYS B 1 138 ? 0.43 -14.555 -18.359 1 97.62 138 LYS B N 1
ATOM 2181 C CA . LYS B 1 138 ? 1.174 -15.344 -19.328 1 97.62 138 LYS B CA 1
ATOM 2182 C C . LYS B 1 138 ? 1.94 -16.469 -18.656 1 97.62 138 LYS B C 1
ATOM 2184 O O . LYS B 1 138 ? 2.574 -16.266 -17.625 1 97.62 138 LYS B O 1
ATOM 2189 N N . ILE B 1 139 ? 1.834 -17.625 -19.203 1 96.5 139 ILE B N 1
ATOM 2190 C CA . ILE B 1 139 ? 2.576 -18.781 -18.703 1 96.5 139 ILE B CA 1
ATOM 2191 C C . ILE B 1 139 ? 3.707 -19.125 -19.656 1 96.5 139 ILE B C 1
ATOM 2193 O O . ILE B 1 139 ? 3.473 -19.328 -20.859 1 96.5 139 ILE B O 1
ATOM 2197 N N . ASN B 1 140 ? 4.805 -19.078 -19.219 1 90.62 140 ASN B N 1
ATOM 2198 C CA . ASN B 1 140 ? 5.977 -19.484 -19.984 1 90.62 140 ASN B CA 1
ATOM 2199 C C . ASN B 1 140 ? 6.445 -20.891 -19.609 1 90.62 140 ASN B C 1
ATOM 2201 O O . ASN B 1 140 ? 6.309 -21.297 -18.469 1 90.62 140 ASN B O 1
#